Protein AF-A0A2D4KP68-F1 (afdb_monomer_lite)

Radius of gyration: 21.06 Å; chains: 1; bounding box: 59×60×48 Å

Structure (mmCIF, N/CA/C/O backbone):
data_AF-A0A2D4KP68-F1
#
_entry.id   AF-A0A2D4KP68-F1
#
loop_
_atom_site.group_PDB
_atom_site.id
_atom_site.type_symbol
_atom_site.label_atom_id
_atom_site.label_alt_id
_atom_site.label_comp_id
_atom_site.label_asym_id
_atom_site.label_entity_id
_atom_site.label_seq_id
_atom_site.pdbx_PDB_ins_code
_atom_site.Cartn_x
_atom_site.Cartn_y
_atom_site.Cartn_z
_atom_site.occupancy
_atom_site.B_iso_or_equiv
_atom_site.auth_seq_id
_atom_site.auth_comp_id
_atom_site.auth_asym_id
_atom_site.auth_atom_id
_atom_site.pdbx_PDB_model_num
ATOM 1 N N . PHE A 1 1 ? 5.683 14.330 6.562 1.00 59.28 1 PHE A N 1
ATOM 2 C CA . PHE A 1 1 ? 6.394 13.990 7.801 1.00 59.28 1 PHE A CA 1
ATOM 3 C C . PHE A 1 1 ? 5.606 14.414 9.047 1.00 59.28 1 PHE A C 1
ATOM 5 O O . PHE A 1 1 ? 5.386 13.609 9.943 1.00 59.28 1 PHE A O 1
ATOM 12 N N . ILE A 1 2 ? 5.145 15.672 9.115 1.00 63.00 2 ILE A N 1
ATOM 13 C CA . ILE A 1 2 ? 4.406 16.210 10.276 1.00 63.00 2 ILE A CA 1
ATOM 14 C C . ILE A 1 2 ? 3.075 15.472 10.517 1.00 63.00 2 ILE A C 1
ATOM 16 O O . ILE A 1 2 ? 2.755 15.163 11.661 1.00 63.00 2 ILE A O 1
ATOM 20 N N . ILE A 1 3 ? 2.341 15.137 9.449 1.00 69.06 3 ILE A N 1
ATOM 21 C CA . ILE A 1 3 ? 1.043 14.447 9.534 1.00 69.06 3 ILE A CA 1
ATOM 22 C C . ILE A 1 3 ? 1.214 13.044 10.137 1.00 69.06 3 ILE A C 1
ATOM 24 O O . ILE A 1 3 ? 0.546 12.733 11.121 1.00 69.06 3 ILE A O 1
ATOM 28 N N . CYS A 1 4 ? 2.170 12.240 9.648 1.00 70.88 4 CYS A N 1
ATOM 29 C CA . CYS A 1 4 ? 2.515 10.946 10.251 1.00 70.88 4 CYS A CA 1
AT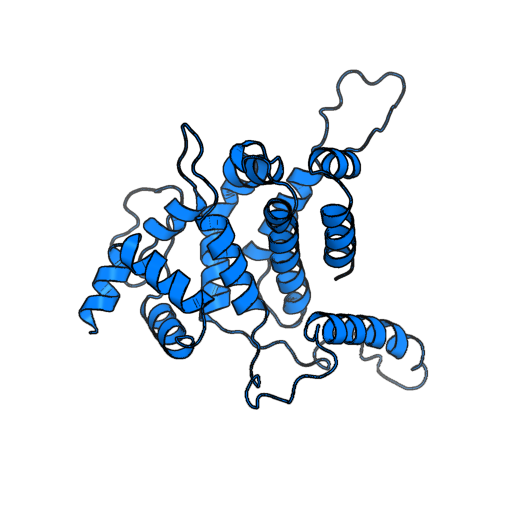OM 30 C C . CYS A 1 4 ? 2.848 11.052 11.743 1.00 70.88 4 CYS A C 1
ATOM 32 O O . CYS A 1 4 ? 2.404 10.227 12.539 1.00 70.88 4 CYS A O 1
ATOM 34 N N . CYS A 1 5 ? 3.676 12.027 12.128 1.00 65.69 5 CYS A N 1
ATOM 35 C CA . CYS A 1 5 ? 4.116 12.186 13.513 1.00 65.69 5 CYS A CA 1
ATOM 36 C C . CYS A 1 5 ? 2.958 12.530 14.450 1.00 65.69 5 CYS A C 1
ATOM 38 O O . CYS A 1 5 ? 2.858 11.938 15.522 1.00 65.69 5 CYS A O 1
ATOM 40 N N . LEU A 1 6 ? 2.078 13.442 14.034 1.00 71.94 6 LEU A N 1
ATOM 41 C CA . LEU A 1 6 ? 0.882 13.786 14.797 1.00 71.94 6 LEU A CA 1
ATOM 42 C C . LEU A 1 6 ? -0.040 12.572 14.921 1.00 71.94 6 LEU A C 1
ATOM 44 O O . LEU A 1 6 ? -0.402 12.201 16.033 1.00 71.94 6 LEU A O 1
ATOM 48 N N . LEU A 1 7 ? -0.327 11.884 13.814 1.00 75.31 7 LEU A N 1
ATOM 49 C CA . LEU A 1 7 ? -1.188 10.699 13.822 1.00 75.31 7 LEU A CA 1
ATOM 50 C C . LEU A 1 7 ? -0.653 9.576 14.713 1.00 75.31 7 LEU A C 1
ATOM 52 O O . LEU A 1 7 ? -1.432 8.976 15.442 1.00 75.31 7 LEU A O 1
ATOM 56 N N . LYS A 1 8 ? 0.662 9.321 14.728 1.00 75.75 8 LYS A N 1
ATOM 57 C CA . LYS A 1 8 ? 1.264 8.333 15.643 1.00 75.75 8 LYS A CA 1
ATOM 58 C C . LYS A 1 8 ? 0.980 8.649 17.111 1.00 75.75 8 LYS A C 1
ATOM 60 O O . LYS A 1 8 ? 0.714 7.736 17.883 1.00 75.75 8 LYS A O 1
ATOM 65 N N . VAL A 1 9 ? 1.067 9.922 17.500 1.00 75.25 9 VAL A N 1
ATOM 66 C CA . VAL A 1 9 ? 0.777 10.344 18.878 1.00 75.25 9 VAL A CA 1
ATOM 67 C C . VAL A 1 9 ? -0.708 10.179 19.177 1.00 75.25 9 VAL A C 1
ATOM 69 O O . VAL A 1 9 ? -1.043 9.605 20.208 1.00 75.25 9 VAL A O 1
ATOM 72 N N . LEU A 1 10 ? -1.572 10.620 18.259 1.00 77.62 10 LEU A N 1
ATOM 73 C CA . LEU A 1 10 ? -3.022 10.526 18.412 1.00 77.62 10 LEU A CA 1
ATOM 74 C C . LEU A 1 10 ? -3.454 9.060 18.567 1.00 77.62 10 LEU A C 1
ATOM 76 O O . LEU A 1 10 ? -4.032 8.711 19.585 1.00 77.62 10 LEU A O 1
ATOM 80 N N . ILE A 1 11 ? -3.060 8.173 17.650 1.00 77.56 11 ILE A N 1
ATOM 81 C CA . ILE A 1 11 ? -3.429 6.743 17.659 1.00 77.56 11 ILE A CA 1
ATOM 82 C C . ILE A 1 11 ? -2.989 6.012 18.937 1.00 77.56 11 ILE A C 1
ATOM 84 O O . ILE A 1 11 ? -3.651 5.074 19.375 1.00 77.56 11 ILE A O 1
ATOM 88 N N . CYS A 1 12 ? -1.877 6.426 19.549 1.00 74.56 12 CYS A N 1
ATOM 89 C CA . CYS A 1 12 ? -1.424 5.859 20.821 1.00 74.56 12 CYS A CA 1
ATOM 90 C C . CYS A 1 12 ? -2.224 6.358 22.035 1.00 74.56 12 CYS A C 1
ATOM 92 O O . CYS A 1 12 ? -2.149 5.737 23.094 1.00 74.56 12 CYS A O 1
ATOM 94 N N . GLN A 1 13 ? -2.901 7.502 21.925 1.00 77.75 13 GLN A N 1
ATOM 95 C CA . GLN A 1 13 ? -3.519 8.204 23.053 1.00 77.75 13 GLN A CA 1
ATOM 96 C C . GLN A 1 13 ? -5.048 8.207 23.024 1.00 77.75 13 GLN A C 1
ATOM 98 O O . GLN A 1 13 ? -5.641 8.428 24.077 1.00 77.75 13 GLN A O 1
ATOM 103 N N . MET A 1 14 ? -5.672 7.979 21.866 1.00 77.62 14 MET A N 1
ATOM 104 C CA . MET A 1 14 ? -7.122 8.086 21.682 1.00 77.62 14 MET A CA 1
ATOM 105 C C . MET A 1 14 ? -7.696 6.915 20.884 1.00 77.62 14 MET A C 1
ATOM 107 O O . MET A 1 14 ? -6.978 6.273 20.110 1.00 77.62 14 MET A O 1
ATOM 111 N N . SER A 1 15 ? -8.993 6.660 21.067 1.00 78.38 15 SER A N 1
ATOM 112 C CA . SER A 1 15 ? -9.721 5.634 20.314 1.00 78.38 15 SER A CA 1
ATOM 113 C C . SER A 1 15 ? -9.975 6.055 18.859 1.00 78.38 15 SER A C 1
ATOM 115 O O . SER A 1 15 ? -9.786 7.214 18.483 1.00 78.38 15 SER A O 1
ATOM 117 N N . GLU A 1 16 ? -10.415 5.124 18.006 1.00 78.25 16 GLU A N 1
ATOM 118 C CA . GLU A 1 16 ? -10.746 5.453 16.610 1.00 78.25 16 GLU A CA 1
ATOM 119 C C . GLU A 1 16 ? -11.915 6.441 16.508 1.00 78.25 16 GLU A C 1
ATOM 121 O O . GLU A 1 16 ? -11.908 7.305 15.633 1.00 78.25 16 GLU A O 1
ATOM 126 N N . GLU A 1 17 ? -12.893 6.348 17.410 1.00 78.81 17 GLU A N 1
ATOM 127 C CA . GLU A 1 17 ? -14.042 7.254 17.459 1.00 78.81 17 GLU A CA 1
ATOM 128 C C . GLU A 1 17 ? -13.614 8.668 17.865 1.00 78.81 17 GLU A C 1
ATOM 130 O O . GLU A 1 17 ? -14.035 9.648 17.252 1.00 78.81 17 GLU A O 1
ATOM 135 N N . GLU A 1 18 ? -12.735 8.785 18.864 1.00 79.94 18 GLU A N 1
ATOM 136 C CA . GLU A 1 18 ? -12.158 10.066 19.283 1.00 79.94 18 GLU A CA 1
ATOM 137 C C . GLU A 1 18 ? -11.301 10.676 18.170 1.00 79.94 18 GLU A C 1
ATOM 139 O O . GLU A 1 18 ? -11.398 11.873 17.892 1.00 79.94 18 GLU A O 1
ATOM 144 N N . LEU A 1 19 ? -10.518 9.846 17.473 1.00 81.44 19 LEU A N 1
ATOM 145 C CA . LEU A 1 19 ? -9.761 10.272 16.303 1.00 81.44 19 LEU A CA 1
ATOM 146 C C . LEU A 1 19 ? -10.697 10.781 15.205 1.00 81.44 19 LEU A C 1
ATOM 148 O O . LEU A 1 19 ? -10.422 11.830 14.632 1.00 81.44 19 LEU A O 1
ATOM 152 N N . GLN A 1 20 ? -11.808 10.092 14.931 1.00 81.44 20 GLN A N 1
ATOM 153 C CA . GLN A 1 20 ? -12.792 10.519 13.934 1.00 81.44 20 GLN A CA 1
ATOM 154 C C . GLN A 1 20 ? -13.364 11.903 14.250 1.00 81.44 20 GLN A C 1
ATOM 156 O O . GLN A 1 20 ? -13.489 12.721 13.339 1.00 81.44 20 GLN A O 1
ATOM 161 N N . LEU A 1 21 ? -13.626 12.206 15.525 1.00 79.62 21 LEU A N 1
ATOM 162 C CA . LEU A 1 21 ? -14.141 13.515 15.939 1.00 79.62 21 LEU A CA 1
ATOM 163 C C . LEU A 1 21 ? -13.192 14.671 15.589 1.00 79.62 21 LEU A C 1
ATOM 165 O O . LEU A 1 21 ? -13.650 15.764 15.254 1.00 79.62 21 LEU A O 1
ATOM 169 N N . HIS A 1 22 ? -11.876 14.440 15.589 1.00 78.31 22 HIS A N 1
ATOM 170 C CA . HIS A 1 22 ? -10.899 15.441 15.141 1.00 78.31 22 HIS A CA 1
ATOM 171 C C . HIS A 1 22 ? -10.964 15.735 13.633 1.00 78.31 22 HIS A C 1
ATOM 173 O O . HIS A 1 22 ? -10.460 16.769 13.194 1.00 78.31 22 HIS A O 1
ATOM 179 N N . PHE A 1 23 ? -11.587 14.850 12.854 1.00 76.94 23 PHE A N 1
ATOM 180 C CA . PHE A 1 23 ? -11.809 14.985 11.414 1.00 76.94 23 PHE A CA 1
ATOM 181 C C . PHE A 1 23 ? -13.276 15.281 11.066 1.00 76.94 23 PHE A C 1
ATOM 183 O O . PHE A 1 23 ? -13.645 15.264 9.896 1.00 76.94 23 PHE A O 1
ATOM 190 N N . THR A 1 24 ? -14.125 15.590 12.045 1.00 70.50 24 THR A N 1
ATOM 191 C CA . THR A 1 24 ? -15.478 16.098 11.789 1.00 70.50 24 THR A CA 1
ATOM 192 C C . THR A 1 24 ? -15.521 17.595 12.056 1.00 70.50 24 THR A C 1
ATOM 194 O O . THR A 1 24 ? -15.258 18.044 13.170 1.00 70.50 24 THR A O 1
ATOM 197 N N . TYR A 1 25 ? -15.841 18.383 11.031 1.00 62.03 25 TYR A N 1
ATOM 198 C CA . TYR A 1 25 ? -16.007 19.827 11.161 1.00 62.03 25 TYR A CA 1
ATOM 199 C C . TYR A 1 25 ? -17.433 20.169 11.626 1.00 62.03 25 TYR A C 1
ATOM 201 O O . TYR A 1 25 ? -18.405 19.752 11.000 1.00 62.03 25 TYR A O 1
ATOM 209 N N . GLU A 1 26 ? -17.577 20.946 12.708 1.00 55.94 26 GLU A N 1
ATOM 210 C CA . GLU A 1 26 ? -18.853 21.573 13.092 1.00 55.94 26 GLU A CA 1
ATOM 211 C C . GLU A 1 26 ? -18.842 23.069 12.723 1.00 55.94 26 GLU A C 1
ATOM 213 O O . GLU A 1 26 ? -18.424 23.904 13.527 1.00 55.94 26 GLU A O 1
ATOM 218 N N . GLU A 1 27 ? -19.377 23.450 11.557 1.00 49.09 27 GLU A N 1
ATOM 219 C CA . GLU A 1 27 ? -19.855 24.829 11.365 1.00 49.09 27 GLU A CA 1
ATOM 220 C C . GLU A 1 27 ? -21.330 24.908 11.740 1.00 49.09 27 GLU A C 1
ATOM 222 O O . GLU A 1 27 ? -22.227 24.606 10.952 1.00 49.09 27 GLU A O 1
ATOM 227 N N . LYS A 1 28 ? -21.616 25.330 12.972 1.00 48.72 28 LYS A N 1
ATOM 228 C CA . LYS A 1 28 ? -22.979 25.721 13.342 1.00 48.72 28 LYS A CA 1
ATOM 229 C C . LYS A 1 28 ? -23.253 27.128 12.817 1.00 48.72 28 LYS A C 1
ATOM 231 O O . LYS A 1 28 ? -23.118 28.104 13.550 1.00 48.72 28 LYS A O 1
ATOM 236 N N . THR A 1 29 ? -23.684 27.237 11.562 1.00 52.28 29 THR A N 1
ATOM 237 C CA . THR A 1 29 ? -24.404 28.434 11.107 1.00 52.28 29 THR A CA 1
ATOM 238 C C . THR A 1 29 ? -25.860 28.346 11.588 1.00 52.28 29 THR A C 1
ATOM 240 O O . THR A 1 29 ? -26.566 27.386 11.262 1.00 52.28 29 THR A O 1
ATOM 243 N N . PRO A 1 30 ? -26.351 29.300 12.404 1.00 48.34 30 PRO A N 1
ATOM 244 C CA . PRO A 1 30 ? -27.735 29.275 12.861 1.00 48.34 30 PRO A CA 1
ATOM 245 C C . PRO A 1 30 ? -28.676 29.497 11.667 1.00 48.34 30 PRO A C 1
ATOM 247 O O . PRO A 1 30 ? -28.756 30.600 11.133 1.00 48.34 30 PRO A O 1
ATOM 250 N N . GLY A 1 31 ? -29.381 28.441 11.249 1.00 58.47 31 GLY A N 1
ATOM 251 C CA . GLY A 1 31 ? -30.419 28.496 10.210 1.00 58.47 31 GLY A CA 1
ATOM 252 C C . GLY A 1 31 ? -30.240 27.551 9.017 1.00 58.47 31 GLY A C 1
ATOM 253 O O . GLY A 1 31 ? -31.148 27.480 8.191 1.00 58.47 31 GLY A O 1
ATOM 254 N N . SER A 1 32 ? -29.134 26.806 8.917 1.00 51.84 32 SER A N 1
ATOM 255 C CA . SER A 1 32 ? -28.936 25.848 7.821 1.00 51.84 32 SER A CA 1
ATOM 256 C C . SER A 1 32 ? -29.563 24.487 8.150 1.00 51.84 32 SER A C 1
ATOM 258 O O . SER A 1 32 ? -29.056 23.734 8.981 1.00 51.84 32 SER A O 1
ATOM 260 N N . TYR A 1 33 ? -30.694 24.170 7.516 1.00 52.75 33 TYR A N 1
ATOM 261 C CA . TYR A 1 33 ? -31.234 22.811 7.488 1.00 52.75 33 TYR A CA 1
ATOM 262 C C . TYR A 1 33 ? -30.526 22.031 6.372 1.00 52.75 33 TYR A C 1
ATOM 264 O O . TYR A 1 33 ? -30.807 22.256 5.199 1.00 52.75 33 TYR A O 1
ATOM 272 N N . GLY A 1 34 ? -29.645 21.099 6.747 1.00 52.22 34 GLY A N 1
ATOM 273 C CA . GLY A 1 34 ? -29.166 20.038 5.851 1.00 52.22 34 GLY A CA 1
ATOM 274 C C . GLY A 1 34 ? -27.843 20.296 5.127 1.00 52.22 34 GLY A C 1
ATOM 275 O O . GLY A 1 34 ? -27.787 20.159 3.911 1.00 52.22 34 GLY A O 1
ATOM 276 N N . SER A 1 35 ? -26.770 20.607 5.858 1.00 49.06 35 SER A N 1
ATOM 277 C CA . SER A 1 35 ? -25.421 20.306 5.360 1.00 49.06 35 SER A CA 1
ATOM 278 C C . SER A 1 35 ? -25.154 18.821 5.618 1.00 49.06 35 SER A C 1
ATOM 280 O O . SER A 1 35 ? -25.166 18.397 6.776 1.00 49.06 35 SER A O 1
ATOM 282 N N . GLU A 1 36 ? -25.007 18.012 4.567 1.00 54.91 36 GLU A N 1
ATOM 283 C CA . GLU A 1 36 ? -24.522 16.636 4.703 1.00 54.91 36 GLU A CA 1
ATOM 284 C C . GLU A 1 36 ? -23.148 16.683 5.384 1.00 54.91 36 GLU A C 1
ATOM 286 O O . GLU A 1 36 ? -22.267 17.429 4.967 1.00 54.91 36 GLU A O 1
ATOM 291 N N . TYR A 1 37 ? -22.983 15.945 6.482 1.00 59.12 37 TYR A N 1
ATOM 292 C CA . TYR A 1 37 ? -21.720 15.884 7.214 1.00 59.12 37 TYR A CA 1
ATOM 293 C C . TYR A 1 37 ? -20.599 15.417 6.270 1.00 59.12 37 TYR A C 1
ATOM 295 O O . TYR A 1 37 ? -20.623 14.272 5.818 1.00 59.12 37 TYR A O 1
ATOM 303 N N . GLU A 1 38 ? -19.619 16.275 5.972 1.00 68.81 38 GLU A N 1
ATOM 304 C CA . GLU A 1 38 ? -18.440 15.858 5.209 1.00 68.81 38 GLU A CA 1
ATOM 305 C C . GLU A 1 38 ? -17.524 15.009 6.097 1.00 68.81 38 GLU A C 1
ATOM 307 O O . GLU A 1 38 ? -16.993 15.464 7.112 1.00 68.81 38 GLU A O 1
ATOM 312 N N . ASP A 1 39 ? -17.341 13.749 5.708 1.00 83.69 39 ASP A N 1
ATOM 313 C CA . ASP A 1 39 ? -16.426 12.826 6.369 1.00 83.69 39 ASP A CA 1
ATOM 314 C C . ASP A 1 39 ? -14.982 13.101 5.914 1.00 83.69 39 ASP A C 1
ATOM 316 O O . ASP A 1 39 ? -14.476 12.499 4.959 1.00 83.69 39 ASP A O 1
ATOM 320 N N . LEU A 1 40 ? -14.311 14.052 6.580 1.00 86.88 40 LEU A N 1
ATOM 321 C CA . LEU A 1 40 ? -12.948 14.462 6.215 1.00 86.88 40 LEU A CA 1
ATOM 322 C C . LEU A 1 40 ? -11.921 13.354 6.463 1.00 86.88 40 LEU A C 1
ATOM 324 O O . LEU A 1 40 ? -10.841 13.381 5.871 1.00 86.88 40 LEU A O 1
ATOM 328 N N . MET A 1 41 ? -12.229 12.381 7.327 1.00 87.00 41 MET A N 1
ATOM 329 C CA . MET A 1 41 ? -11.357 11.228 7.527 1.00 87.00 41 MET A CA 1
ATOM 330 C C . MET A 1 41 ? -11.382 10.340 6.285 1.00 87.00 41 MET A C 1
ATOM 332 O O . MET A 1 41 ? -10.319 9.993 5.766 1.00 87.00 41 MET A O 1
ATOM 336 N N . GLU A 1 42 ? -12.570 10.020 5.765 1.00 89.31 42 GLU A N 1
ATOM 337 C CA . GLU A 1 42 ? -12.685 9.295 4.499 1.00 89.31 42 GLU A CA 1
ATOM 338 C C . GLU A 1 42 ? -12.042 10.074 3.342 1.00 89.31 42 GLU A C 1
ATOM 340 O O . GLU A 1 42 ? -11.348 9.480 2.511 1.00 89.31 42 GLU A O 1
ATOM 345 N N . GLU A 1 43 ? -12.224 11.398 3.301 1.00 89.44 43 GLU A N 1
ATOM 346 C CA . GLU A 1 43 ? -11.594 12.264 2.296 1.00 89.44 43 GLU A CA 1
ATOM 347 C C . GLU A 1 43 ? -10.064 12.214 2.380 1.00 89.44 43 GLU A C 1
ATOM 349 O O . GLU A 1 43 ? -9.393 12.072 1.358 1.00 89.44 43 GLU A O 1
ATOM 354 N N . LEU A 1 44 ? -9.498 12.243 3.591 1.00 90.31 44 LEU A N 1
ATOM 355 C CA . LEU A 1 44 ? -8.061 12.090 3.805 1.00 90.31 44 LEU A CA 1
ATOM 356 C C . LEU A 1 44 ? -7.561 10.734 3.292 1.00 90.31 44 LEU A C 1
ATOM 358 O O . LEU A 1 44 ? -6.552 10.693 2.587 1.00 90.31 44 LEU A O 1
ATOM 362 N N . PHE A 1 45 ? -8.253 9.631 3.599 1.00 92.19 45 PHE A N 1
ATOM 363 C CA . PHE A 1 45 ? -7.899 8.313 3.060 1.00 92.19 45 PHE A CA 1
ATOM 364 C C . PHE A 1 45 ? -7.940 8.302 1.529 1.00 92.19 45 PHE A C 1
ATOM 366 O O . PHE A 1 45 ? -6.998 7.810 0.899 1.00 92.19 45 PHE A O 1
ATOM 373 N N . CYS A 1 46 ? -8.975 8.894 0.926 1.00 92.25 46 CYS A N 1
ATOM 374 C CA . CYS A 1 46 ? -9.086 9.019 -0.526 1.00 92.25 46 CYS A CA 1
ATOM 375 C C . CYS A 1 46 ? -7.917 9.820 -1.106 1.00 92.25 46 CYS A C 1
ATOM 377 O O . CYS A 1 46 ? -7.265 9.344 -2.034 1.00 92.25 46 CYS A O 1
ATOM 379 N N . CYS A 1 47 ? -7.593 10.974 -0.522 1.00 92.38 47 CYS A N 1
ATOM 380 C CA . CYS A 1 47 ? -6.487 11.828 -0.947 1.00 92.38 47 CYS A CA 1
ATOM 381 C C . CYS A 1 47 ? -5.132 11.119 -0.835 1.00 92.38 47 CYS A C 1
ATOM 383 O O . CYS A 1 47 ? -4.322 11.194 -1.755 1.00 92.38 47 CYS A O 1
ATOM 385 N N . LEU A 1 48 ? -4.873 10.398 0.262 1.00 94.06 48 LEU A N 1
ATOM 386 C CA . LEU A 1 48 ? -3.634 9.632 0.445 1.00 94.06 48 LEU A CA 1
ATOM 387 C C . LEU A 1 48 ? -3.502 8.518 -0.598 1.00 94.06 48 LEU A C 1
ATOM 389 O O . LEU A 1 48 ? -2.426 8.324 -1.163 1.00 94.06 48 LEU A O 1
ATOM 393 N N . ILE A 1 49 ? -4.589 7.796 -0.878 1.00 95.12 49 ILE A N 1
ATOM 394 C CA . ILE A 1 49 ? -4.589 6.734 -1.888 1.00 95.12 49 ILE A CA 1
ATOM 395 C C . ILE A 1 49 ? -4.420 7.325 -3.289 1.00 95.12 49 ILE A C 1
ATOM 397 O O . ILE A 1 49 ? -3.600 6.818 -4.053 1.00 95.12 49 ILE A O 1
ATOM 401 N N . GLN A 1 50 ? -5.130 8.407 -3.616 1.00 93.88 50 GLN A N 1
ATOM 402 C CA . GLN A 1 50 ? -4.967 9.144 -4.871 1.00 93.88 50 GLN A CA 1
ATOM 403 C C . GLN A 1 50 ? -3.520 9.614 -5.047 1.00 93.88 50 GLN A C 1
ATOM 405 O O . GLN A 1 50 ? -2.923 9.383 -6.093 1.00 93.88 50 GLN A O 1
ATOM 410 N N . LEU A 1 51 ? -2.907 10.170 -4.002 1.00 93.19 51 LEU A N 1
ATOM 411 C CA . LEU A 1 51 ? -1.506 10.581 -4.024 1.00 93.19 51 LEU A CA 1
ATOM 412 C C . LEU A 1 51 ? -0.595 9.420 -4.442 1.00 93.19 51 LEU A C 1
ATOM 414 O O . LEU A 1 51 ? 0.228 9.579 -5.337 1.00 93.19 51 LEU A O 1
ATOM 418 N N . ILE A 1 52 ? -0.794 8.235 -3.861 1.00 95.62 52 ILE A N 1
ATOM 419 C CA . ILE A 1 52 ? 0.007 7.043 -4.172 1.00 95.62 52 ILE A CA 1
ATOM 420 C C . ILE A 1 52 ? -0.236 6.548 -5.606 1.00 95.62 52 ILE A C 1
ATOM 422 O O . ILE A 1 52 ? 0.702 6.090 -6.250 1.00 95.62 52 ILE A O 1
ATOM 426 N N . VAL A 1 53 ? -1.474 6.582 -6.110 1.00 95.19 53 VAL A N 1
ATOM 427 C CA . VAL A 1 53 ? -1.839 5.932 -7.388 1.00 95.19 53 VAL A CA 1
ATOM 428 C C . VAL A 1 53 ? -1.876 6.859 -8.602 1.00 95.19 53 VAL A C 1
ATOM 430 O O . VAL A 1 53 ? -1.918 6.361 -9.731 1.00 95.19 53 VAL A O 1
ATOM 433 N N . GLU A 1 54 ? -1.928 8.172 -8.398 1.00 93.62 54 GLU A N 1
ATOM 434 C CA . GLU A 1 54 ? -2.061 9.173 -9.466 1.00 93.62 54 GLU A CA 1
ATOM 435 C C . GLU A 1 54 ? -0.777 9.971 -9.674 1.00 93.62 54 GLU A C 1
ATOM 437 O O . GLU A 1 54 ? -0.466 10.326 -10.813 1.00 93.62 54 GLU A O 1
ATOM 442 N N . ILE A 1 55 ? -0.005 10.222 -8.612 1.00 91.38 55 ILE A N 1
ATOM 443 C CA . ILE A 1 55 ? 1.239 10.981 -8.727 1.00 91.38 55 ILE A CA 1
ATOM 444 C C . ILE A 1 55 ? 2.364 10.045 -9.186 1.00 91.38 55 ILE A C 1
ATOM 446 O O . ILE A 1 55 ? 2.614 9.020 -8.548 1.00 91.38 55 ILE A O 1
ATOM 450 N N . PRO A 1 56 ? 3.064 10.363 -10.291 1.00 90.94 56 PRO A N 1
ATOM 451 C CA . PRO A 1 56 ? 4.190 9.560 -10.742 1.00 90.94 56 PRO A CA 1
ATOM 452 C C . PRO A 1 56 ? 5.330 9.625 -9.728 1.00 90.94 56 PRO A C 1
ATOM 454 O O . PRO A 1 56 ? 5.646 10.690 -9.204 1.00 90.94 56 PRO A O 1
ATOM 457 N N . LEU A 1 57 ? 5.986 8.489 -9.506 1.00 88.38 57 LEU A N 1
ATOM 458 C CA . LEU A 1 57 ? 7.145 8.421 -8.628 1.00 88.38 57 LEU A CA 1
ATOM 459 C C . LEU A 1 57 ? 8.380 9.010 -9.328 1.00 88.38 57 LEU A C 1
ATOM 461 O O . LEU A 1 57 ? 8.948 8.404 -10.237 1.00 88.38 57 LEU A O 1
ATOM 465 N N . LEU A 1 58 ? 8.740 10.214 -8.896 1.00 88.50 58 LEU A N 1
ATOM 466 C CA . LEU A 1 58 ? 9.926 10.997 -9.252 1.00 88.50 58 LEU A CA 1
ATOM 467 C C . LEU A 1 58 ? 10.684 11.394 -7.976 1.00 88.50 58 LEU A C 1
ATOM 469 O O . LEU A 1 58 ? 10.075 11.462 -6.905 1.00 88.50 58 LEU A O 1
ATOM 473 N N . ASP A 1 59 ? 11.954 11.789 -8.097 1.00 85.12 59 ASP A N 1
ATOM 474 C CA . ASP A 1 59 ? 12.790 12.238 -6.968 1.00 85.12 59 ASP A CA 1
ATOM 475 C C . ASP A 1 59 ? 12.101 13.312 -6.105 1.00 85.12 59 ASP A C 1
ATOM 477 O O . ASP A 1 59 ? 12.022 13.185 -4.884 1.00 85.12 59 ASP A O 1
ATOM 481 N N . ILE A 1 60 ? 11.500 14.327 -6.739 1.00 83.25 60 ILE A N 1
ATOM 482 C CA . ILE A 1 60 ? 10.762 15.406 -6.051 1.00 83.25 60 ILE A CA 1
ATOM 483 C C . ILE A 1 60 ? 9.521 14.928 -5.290 1.00 83.25 60 ILE A C 1
ATOM 485 O O . ILE A 1 60 ? 9.109 15.542 -4.308 1.00 83.25 60 ILE A O 1
ATOM 489 N N . THR A 1 61 ? 8.909 13.841 -5.750 1.00 86.25 61 THR A N 1
ATOM 490 C CA . THR A 1 61 ? 7.668 13.281 -5.195 1.00 86.25 61 THR A CA 1
ATOM 491 C C . THR A 1 61 ? 7.919 12.073 -4.293 1.00 86.25 61 THR A C 1
ATOM 493 O O . THR A 1 61 ? 6.984 11.556 -3.678 1.00 86.25 61 THR A O 1
ATOM 496 N N . TYR A 1 62 ? 9.167 11.611 -4.189 1.00 88.25 62 TYR A N 1
ATOM 497 C CA . TYR A 1 62 ? 9.526 10.418 -3.429 1.00 88.25 62 TYR A CA 1
ATOM 498 C C . TYR A 1 62 ? 9.132 10.565 -1.961 1.00 88.25 62 TYR A C 1
ATOM 500 O O . TYR A 1 62 ? 8.434 9.720 -1.405 1.00 88.25 62 TYR A O 1
ATOM 508 N N . SER A 1 63 ? 9.514 11.689 -1.350 1.00 86.56 63 SER A N 1
ATOM 509 C CA . SER A 1 63 ? 9.259 11.965 0.065 1.00 86.56 63 SER A CA 1
ATOM 510 C C . SER A 1 63 ? 7.770 12.041 0.390 1.00 86.56 63 SER A C 1
ATOM 512 O O . SER A 1 63 ? 7.348 11.534 1.427 1.00 86.56 63 SER A O 1
ATOM 514 N N . ILE A 1 64 ? 6.960 12.643 -0.489 1.00 87.19 64 ILE A N 1
ATOM 515 C CA . ILE A 1 64 ? 5.511 12.733 -0.267 1.00 87.19 64 ILE A CA 1
ATOM 516 C C . ILE A 1 64 ? 4.817 11.384 -0.506 1.00 87.19 64 ILE A C 1
ATOM 518 O O . ILE A 1 64 ? 3.915 11.027 0.246 1.00 87.19 64 ILE A O 1
ATOM 522 N N . SER A 1 65 ? 5.291 10.586 -1.468 1.00 90.44 65 SER A N 1
ATOM 523 C CA . SER A 1 65 ? 4.793 9.222 -1.700 1.00 90.44 65 SER A CA 1
ATOM 524 C C . SER A 1 65 ? 5.107 8.308 -0.514 1.00 90.44 65 SER A C 1
ATOM 526 O O . SER A 1 65 ? 4.240 7.582 -0.030 1.00 90.44 65 SER A O 1
ATOM 528 N N . LEU A 1 66 ? 6.337 8.386 0.004 1.00 91.00 66 LEU A N 1
ATOM 529 C CA . LEU A 1 66 ? 6.766 7.655 1.194 1.00 91.00 66 LEU A CA 1
ATOM 530 C C . LEU A 1 66 ? 5.960 8.066 2.423 1.00 91.00 66 LEU A C 1
ATOM 532 O O . LEU A 1 66 ? 5.522 7.200 3.182 1.00 91.00 66 LEU A O 1
ATOM 536 N N . GLU A 1 67 ? 5.725 9.364 2.603 1.00 88.31 67 GLU A N 1
ATOM 537 C CA . GLU A 1 67 ? 4.868 9.867 3.671 1.00 88.31 67 GLU A CA 1
ATOM 538 C C . GLU A 1 67 ? 3.446 9.321 3.552 1.00 88.31 67 GLU A C 1
ATOM 540 O O . GLU A 1 67 ? 2.900 8.871 4.555 1.00 88.31 67 GLU A O 1
ATOM 545 N N . ALA A 1 68 ? 2.850 9.321 2.357 1.00 92.31 68 ALA A N 1
ATOM 546 C CA . ALA A 1 68 ? 1.481 8.855 2.162 1.00 92.31 68 ALA A CA 1
ATOM 547 C C . ALA A 1 68 ? 1.330 7.362 2.486 1.00 92.31 68 ALA A C 1
ATOM 549 O O . ALA A 1 68 ? 0.444 6.982 3.254 1.00 92.31 68 ALA A O 1
ATOM 550 N N . VAL A 1 69 ? 2.245 6.523 1.985 1.00 94.19 69 VAL A N 1
ATOM 551 C CA . VAL A 1 69 ? 2.279 5.086 2.309 1.00 94.19 69 VAL A CA 1
ATOM 552 C C . VAL A 1 69 ? 2.459 4.880 3.814 1.00 94.19 69 VAL A C 1
ATOM 554 O O . VAL A 1 69 ? 1.711 4.122 4.429 1.00 94.19 69 VAL A O 1
ATOM 557 N N . THR A 1 70 ? 3.405 5.594 4.429 1.00 91.25 70 THR A N 1
ATOM 558 C CA . THR A 1 70 ? 3.670 5.493 5.874 1.00 91.25 70 THR A CA 1
ATOM 559 C C . THR A 1 70 ? 2.463 5.943 6.699 1.00 91.25 70 THR A C 1
ATOM 561 O O . THR A 1 70 ? 2.147 5.319 7.709 1.00 91.25 70 THR A O 1
ATOM 564 N N . THR A 1 71 ? 1.752 6.982 6.259 1.00 90.50 71 THR A N 1
ATOM 565 C CA . THR A 1 71 ? 0.551 7.498 6.930 1.00 90.50 71 THR A CA 1
ATOM 566 C C . THR A 1 71 ? -0.545 6.437 6.969 1.00 90.50 71 THR A C 1
ATOM 568 O O . THR A 1 71 ? -1.126 6.192 8.023 1.00 90.50 71 THR A O 1
ATOM 571 N N . LEU A 1 72 ? -0.783 5.746 5.849 1.00 92.12 72 LEU A N 1
ATOM 572 C CA . LEU A 1 72 ? -1.756 4.652 5.790 1.00 92.12 72 LEU A CA 1
ATOM 573 C C . LEU A 1 72 ? -1.363 3.477 6.695 1.00 92.12 72 LEU A C 1
ATOM 575 O O . LEU A 1 72 ? -2.220 2.932 7.388 1.00 92.12 72 LEU A O 1
ATOM 579 N N . VAL A 1 73 ? -0.076 3.112 6.742 1.00 90.56 73 VAL A N 1
ATOM 580 C CA . VAL A 1 73 ? 0.423 2.080 7.671 1.00 90.56 73 VAL A CA 1
ATOM 581 C C . VAL A 1 73 ? 0.181 2.490 9.124 1.00 90.56 73 VAL A C 1
ATOM 583 O O . VAL A 1 73 ? -0.244 1.668 9.934 1.00 90.56 73 VAL A O 1
ATOM 586 N N . VAL A 1 74 ? 0.420 3.760 9.460 1.00 88.25 74 VAL A N 1
ATOM 587 C CA . VAL A 1 74 ? 0.190 4.306 10.804 1.00 88.25 74 VAL A CA 1
ATOM 588 C C . VAL A 1 74 ? -1.289 4.230 11.180 1.00 88.25 74 VAL A C 1
ATOM 590 O O . VAL A 1 74 ? -1.590 3.688 12.238 1.00 88.25 74 VAL A O 1
ATOM 593 N N . PHE A 1 75 ? -2.204 4.663 10.308 1.00 87.38 75 PHE A N 1
ATOM 594 C CA . PHE A 1 75 ? -3.648 4.500 10.526 1.00 87.38 75 PHE A CA 1
ATOM 595 C C . PHE A 1 75 ? -4.030 3.039 10.761 1.00 87.38 75 PHE A C 1
ATOM 597 O O . PHE A 1 75 ? -4.711 2.704 11.723 1.00 87.38 75 PHE A O 1
ATOM 604 N N . LEU A 1 76 ? -3.527 2.134 9.925 1.00 86.56 76 LEU A N 1
ATOM 605 C CA . LEU A 1 76 ? -3.789 0.708 10.078 1.00 86.56 76 LEU A CA 1
ATOM 606 C C . LEU A 1 76 ? -3.135 0.109 11.328 1.00 86.56 76 LEU A C 1
ATOM 608 O O . LEU A 1 76 ? -3.518 -0.982 11.732 1.00 86.56 76 LEU A O 1
ATOM 612 N N . SER A 1 77 ? -2.181 0.788 11.965 1.00 84.06 77 SER A N 1
ATOM 613 C CA . SER A 1 77 ? -1.556 0.322 13.206 1.00 84.06 77 SER A CA 1
ATOM 614 C C . SER A 1 77 ? -2.450 0.514 14.435 1.00 84.06 77 SER A C 1
ATOM 616 O O . SER A 1 77 ? -2.146 -0.080 15.468 1.00 84.06 77 SER A O 1
ATOM 618 N N . CYS A 1 78 ? -3.573 1.247 14.336 1.00 75.75 78 CYS A N 1
ATOM 619 C CA . CYS A 1 78 ? -4.583 1.360 15.405 1.00 75.75 78 CYS A CA 1
ATOM 620 C C . CYS A 1 78 ? -4.986 -0.004 15.980 1.00 75.75 78 CYS A C 1
ATOM 622 O O . CYS A 1 78 ? -5.144 -0.147 17.194 1.00 75.75 78 CYS A O 1
ATOM 624 N N . GLN A 1 79 ? -5.059 -1.022 15.117 1.00 73.38 79 GLN A N 1
ATOM 625 C CA . GLN A 1 79 ? -5.414 -2.396 15.478 1.00 73.38 79 GLN A CA 1
ATOM 626 C C . GLN A 1 79 ? -4.454 -3.065 16.475 1.00 73.38 79 GLN A C 1
ATOM 628 O O . GLN A 1 79 ? -4.823 -4.038 17.126 1.00 73.38 79 GLN A O 1
ATOM 633 N N . LEU A 1 80 ? -3.211 -2.585 16.587 1.00 69.19 80 LEU A N 1
ATOM 634 C CA . LEU A 1 80 ? -2.234 -3.125 17.539 1.00 69.19 80 LEU A CA 1
ATOM 635 C C . LEU A 1 80 ? -2.485 -2.621 18.963 1.00 69.19 80 LEU A C 1
ATOM 637 O O . LEU A 1 80 ? -2.111 -3.286 19.928 1.00 69.19 80 LEU A O 1
ATOM 641 N N . PHE A 1 81 ? -3.111 -1.452 19.090 1.00 65.75 81 PHE A N 1
ATOM 642 C CA . PHE A 1 81 ? -3.347 -0.779 20.366 1.00 65.75 81 PHE A CA 1
ATOM 643 C C . PHE A 1 81 ? -4.767 -1.016 20.884 1.00 65.75 81 PHE A C 1
ATOM 645 O O . PHE A 1 81 ? -4.974 -1.136 22.092 1.00 65.75 81 PHE A O 1
ATOM 652 N N . HIS A 1 82 ? -5.729 -1.177 19.976 1.00 65.50 82 HIS A N 1
ATOM 653 C CA . HIS A 1 82 ? -7.133 -1.370 20.306 1.00 65.50 82 HIS A CA 1
ATOM 654 C C . HIS A 1 82 ? -7.544 -2.815 20.019 1.00 65.50 82 HIS A C 1
ATOM 656 O O . HIS A 1 82 ? -7.594 -3.253 18.875 1.00 65.50 82 HIS A O 1
ATOM 662 N N . LYS A 1 83 ? -7.848 -3.573 21.081 1.00 57.69 83 LYS A N 1
ATOM 663 C CA . LYS A 1 83 ? -8.203 -5.008 21.028 1.00 57.69 83 LYS A CA 1
ATOM 664 C C . LYS A 1 83 ? -9.589 -5.292 20.428 1.00 57.69 83 LYS A C 1
ATOM 666 O O . LYS A 1 83 ? -10.095 -6.408 20.561 1.00 57.69 83 LYS A O 1
ATOM 671 N N . GLU A 1 84 ? -10.236 -4.294 19.838 1.00 57.69 84 GLU A N 1
ATOM 672 C CA . GLU A 1 84 ? -11.550 -4.470 19.239 1.00 57.69 84 GLU A CA 1
ATOM 673 C C . GLU A 1 84 ? -11.466 -5.258 17.930 1.00 57.69 84 GLU A C 1
ATOM 675 O O . GLU A 1 84 ? -10.448 -5.296 17.241 1.00 57.69 84 GLU A O 1
ATOM 680 N N . ILE A 1 85 ? -12.557 -5.946 17.596 1.00 59.25 85 ILE A N 1
ATOM 681 C CA . ILE A 1 85 ? -12.652 -6.733 16.368 1.00 59.25 85 ILE A CA 1
ATOM 682 C C . ILE A 1 85 ? -12.506 -5.765 15.188 1.00 59.25 85 ILE A C 1
ATOM 684 O O . ILE A 1 85 ? -13.379 -4.923 14.995 1.00 59.25 85 ILE A O 1
ATOM 688 N N . LEU A 1 86 ? -11.468 -5.949 14.363 1.00 61.94 86 LEU A N 1
ATOM 689 C CA . LEU A 1 86 ? -11.170 -5.181 13.138 1.00 61.94 86 LEU A CA 1
ATOM 690 C C . LEU A 1 86 ? -12.392 -4.838 12.274 1.00 61.94 86 LEU A C 1
ATOM 692 O O . LEU A 1 86 ? -12.431 -3.799 11.630 1.00 61.94 86 LEU A O 1
ATOM 696 N N . ARG A 1 87 ? -13.417 -5.694 12.276 1.00 60.69 87 ARG A N 1
ATOM 697 C CA . ARG A 1 87 ? -14.672 -5.486 11.540 1.00 60.69 87 ARG A CA 1
ATOM 698 C C . ARG A 1 87 ? -15.484 -4.269 11.996 1.00 60.69 87 ARG A C 1
ATOM 700 O O . ARG A 1 87 ? -16.317 -3.805 11.227 1.00 60.69 87 ARG A O 1
ATOM 707 N N . LYS A 1 88 ? -15.288 -3.786 13.226 1.00 69.00 88 LYS A N 1
ATOM 708 C CA . LYS A 1 88 ? -15.932 -2.570 13.746 1.00 69.00 88 LYS A CA 1
ATOM 709 C C . LYS A 1 88 ? -15.099 -1.306 13.528 1.00 69.00 88 LYS A C 1
ATOM 711 O O . LYS A 1 88 ? -15.623 -0.223 13.745 1.00 69.00 88 LYS A O 1
ATOM 716 N N . SER A 1 89 ? -13.847 -1.445 13.086 1.00 80.38 89 SER A N 1
ATOM 717 C CA . SER A 1 89 ? -12.959 -0.308 12.856 1.00 80.38 89 SER A CA 1
ATOM 718 C C . SER A 1 89 ? -13.521 0.607 11.767 1.00 80.38 89 SER A C 1
ATOM 720 O O . SER A 1 89 ? -13.913 0.162 10.681 1.00 80.38 89 SER A O 1
ATOM 722 N N . ILE A 1 90 ? -13.527 1.906 12.052 1.00 84.62 90 ILE A N 1
ATOM 723 C CA . ILE A 1 90 ? -13.925 2.957 11.110 1.00 84.62 90 ILE A CA 1
ATOM 724 C C . ILE A 1 90 ? -12.957 2.986 9.922 1.00 84.62 90 ILE A C 1
ATOM 726 O O . ILE A 1 90 ? -13.376 3.084 8.767 1.00 84.62 90 ILE A O 1
ATOM 730 N N . ILE A 1 91 ? -11.666 2.779 10.189 1.00 85.62 91 ILE A N 1
ATOM 731 C CA . ILE A 1 91 ? -10.616 2.705 9.167 1.00 85.62 91 ILE A CA 1
ATOM 732 C C . ILE A 1 91 ? -10.873 1.519 8.228 1.00 85.62 91 ILE A C 1
ATOM 734 O O . ILE A 1 91 ? -10.803 1.654 7.003 1.00 85.62 91 ILE A O 1
ATOM 738 N N . HIS A 1 92 ? -11.239 0.361 8.789 1.00 85.69 92 HIS A N 1
ATOM 739 C CA . HIS A 1 92 ? -11.633 -0.806 8.001 1.00 85.69 92 HIS A CA 1
ATOM 740 C C . HIS A 1 92 ? -12.864 -0.515 7.131 1.00 85.69 92 HIS A C 1
ATOM 742 O O . HIS A 1 92 ? -12.884 -0.883 5.955 1.00 85.69 92 HIS A O 1
ATOM 748 N N . LYS A 1 93 ? -13.869 0.190 7.667 1.00 86.88 93 LYS A N 1
ATOM 749 C CA . LYS A 1 93 ? -15.065 0.596 6.915 1.00 86.88 93 LYS A CA 1
ATOM 750 C C . LYS A 1 93 ? -14.709 1.460 5.700 1.00 86.88 93 LYS A C 1
ATOM 752 O O . LYS A 1 93 ? -15.175 1.144 4.606 1.00 86.88 93 LYS A O 1
ATOM 757 N N . TYR A 1 94 ? -13.865 2.482 5.847 1.00 88.56 94 TYR A N 1
ATOM 758 C CA . TYR A 1 94 ? -13.484 3.347 4.720 1.00 88.56 94 TYR A CA 1
ATOM 759 C C . TYR A 1 94 ? -12.711 2.606 3.629 1.00 88.56 94 TYR A C 1
ATOM 761 O O . TYR A 1 94 ? -12.996 2.775 2.444 1.00 88.56 94 TYR A O 1
ATOM 769 N N . LEU A 1 95 ? -11.765 1.746 4.013 1.00 88.44 95 LEU A N 1
ATOM 770 C CA . LEU A 1 95 ? -10.935 1.015 3.052 1.00 88.44 95 LEU A CA 1
ATOM 771 C C . LEU A 1 95 ? -11.699 -0.109 2.334 1.00 88.44 95 LEU A C 1
ATOM 773 O O . LEU A 1 95 ? -11.411 -0.396 1.174 1.00 88.44 95 LEU A O 1
ATOM 777 N N . MET A 1 96 ? -12.666 -0.743 3.006 1.00 86.44 96 MET A N 1
ATOM 778 C CA . MET A 1 96 ? -13.348 -1.947 2.504 1.00 86.44 96 MET A CA 1
ATOM 779 C C . MET A 1 96 ? -14.753 -1.690 1.950 1.00 86.44 96 MET A C 1
ATOM 781 O O . MET A 1 96 ? -15.262 -2.523 1.207 1.00 86.44 96 MET A O 1
ATOM 785 N N . HIS A 1 97 ? -15.392 -0.576 2.313 1.00 84.19 97 HIS A N 1
ATOM 786 C CA . HIS A 1 97 ? -16.761 -0.237 1.894 1.00 84.19 97 HIS A CA 1
ATOM 787 C C . HIS A 1 97 ? -16.923 1.222 1.449 1.00 84.19 97 HIS A C 1
ATOM 789 O O . HIS A 1 97 ? -17.990 1.589 0.961 1.00 84.19 97 HIS A O 1
ATOM 795 N N . GLY A 1 98 ? -15.899 2.056 1.633 1.00 83.00 98 GLY A N 1
ATOM 796 C CA . GLY A 1 98 ? -15.959 3.481 1.341 1.00 83.00 98 GLY A CA 1
ATOM 797 C C . GLY A 1 98 ? -15.604 3.846 -0.099 1.00 83.00 98 GLY A C 1
ATOM 798 O O . GLY A 1 98 ? -15.406 3.000 -0.980 1.00 83.00 98 GLY A O 1
ATOM 799 N N . ARG A 1 99 ? -15.446 5.151 -0.323 1.00 85.88 99 ARG A N 1
ATOM 800 C CA . ARG A 1 99 ? -15.068 5.752 -1.618 1.00 85.88 99 ARG A CA 1
ATOM 801 C C . ARG A 1 99 ? -13.706 5.263 -2.139 1.00 85.88 99 ARG A C 1
ATOM 803 O O . ARG A 1 99 ? -13.464 5.240 -3.350 1.00 85.88 99 ARG A O 1
ATOM 810 N N . CYS A 1 100 ? -12.852 4.777 -1.235 1.00 86.56 100 CYS A N 1
ATOM 811 C CA . CYS A 1 100 ? -11.521 4.237 -1.520 1.00 86.56 100 CYS A CA 1
ATOM 812 C C . CYS A 1 100 ? -11.525 2.979 -2.415 1.00 86.56 100 CYS A C 1
ATOM 814 O O . CYS A 1 100 ? -10.511 2.682 -3.054 1.00 86.56 100 CYS A O 1
ATOM 816 N N . LEU A 1 101 ? -12.648 2.254 -2.506 1.00 87.44 101 LEU A N 1
ATOM 817 C CA . LEU A 1 101 ? -12.763 1.005 -3.276 1.00 87.44 101 LEU A CA 1
ATOM 818 C C . LEU A 1 101 ? -12.466 1.158 -4.772 1.00 87.44 101 LEU A C 1
ATOM 820 O O . LEU A 1 101 ? -11.946 0.244 -5.416 1.00 87.44 101 LEU A O 1
ATOM 824 N N . SER A 1 102 ? -12.765 2.329 -5.331 1.00 88.62 102 SER A N 1
ATOM 825 C CA . SER A 1 102 ? -12.497 2.637 -6.740 1.00 88.62 102 SER A CA 1
ATOM 826 C C . SER A 1 102 ? -11.000 2.585 -7.090 1.00 88.62 102 SER A C 1
ATOM 828 O O . SER A 1 102 ? -10.634 2.337 -8.242 1.00 88.62 102 SER A O 1
ATOM 830 N N . TYR A 1 103 ? -10.123 2.745 -6.095 1.00 90.81 103 TYR A N 1
ATOM 831 C CA . TYR A 1 103 ? -8.673 2.771 -6.267 1.00 90.81 103 TYR A CA 1
ATOM 832 C C . TYR A 1 103 ? -7.984 1.446 -5.930 1.00 90.81 103 TYR A C 1
ATOM 834 O O . TYR A 1 103 ? -6.782 1.334 -6.158 1.00 90.81 103 TYR A O 1
ATOM 842 N N . THR A 1 104 ? -8.691 0.427 -5.426 1.00 91.75 104 THR A N 1
ATOM 843 C CA . THR A 1 104 ? -8.084 -0.802 -4.878 1.00 91.75 104 THR A CA 1
ATOM 844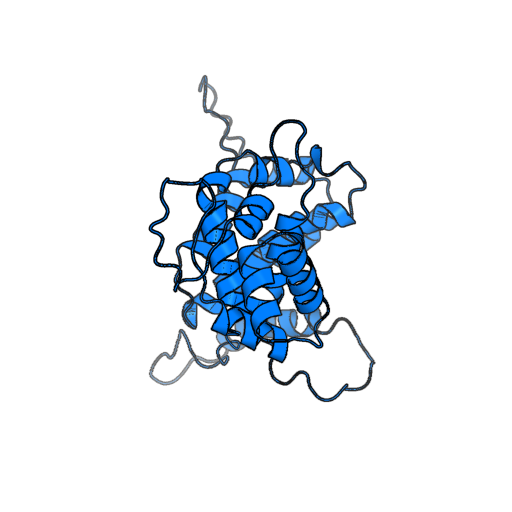 C C . THR A 1 104 ? -7.092 -1.475 -5.833 1.00 91.75 104 THR A C 1
ATOM 846 O O . THR A 1 104 ? -5.949 -1.718 -5.448 1.00 91.75 104 THR A O 1
ATOM 849 N N . SER A 1 105 ? -7.478 -1.758 -7.084 1.00 91.88 105 SER A N 1
ATOM 850 C CA . SER A 1 105 ? -6.579 -2.426 -8.045 1.00 91.88 105 SER A CA 1
ATOM 851 C C . SER A 1 105 ? -5.370 -1.576 -8.396 1.00 91.88 105 SER A C 1
ATOM 853 O O . SER A 1 105 ? -4.259 -2.093 -8.496 1.00 91.88 105 SER A O 1
ATOM 855 N N . ARG A 1 106 ? -5.582 -0.266 -8.569 1.00 93.44 106 ARG A N 1
ATOM 856 C CA . ARG A 1 106 ? -4.520 0.702 -8.846 1.00 93.44 106 ARG A CA 1
ATOM 857 C C . ARG A 1 106 ? -3.554 0.776 -7.670 1.00 93.44 106 ARG A C 1
ATOM 859 O O . ARG A 1 106 ? -2.353 0.745 -7.898 1.00 93.44 106 ARG A O 1
ATOM 866 N N . LEU A 1 107 ? -4.062 0.778 -6.439 1.00 95.62 107 LEU A N 1
ATOM 867 C CA . LEU A 1 107 ? -3.248 0.798 -5.230 1.00 95.62 107 LEU A CA 1
ATOM 868 C C . LEU A 1 107 ? -2.404 -0.468 -5.114 1.00 95.62 107 LEU A C 1
ATOM 870 O O . LEU A 1 107 ? -1.186 -0.367 -5.026 1.00 95.62 107 LEU A O 1
ATOM 874 N N . VAL A 1 108 ? -3.013 -1.654 -5.202 1.00 95.81 108 VAL A N 1
ATOM 875 C CA . VAL A 1 108 ? -2.275 -2.931 -5.143 1.00 95.81 108 VAL A CA 1
ATOM 876 C C . VAL A 1 108 ? -1.215 -3.000 -6.241 1.00 95.81 108 VAL A C 1
ATOM 878 O O . VAL A 1 108 ? -0.068 -3.358 -5.967 1.00 95.81 108 VAL A O 1
ATOM 881 N N . LYS A 1 109 ? -1.571 -2.601 -7.468 1.00 95.25 109 LYS A N 1
ATOM 882 C CA . LYS A 1 109 ? -0.635 -2.508 -8.588 1.00 95.25 109 LYS A CA 1
ATOM 883 C C . LYS A 1 109 ? 0.534 -1.585 -8.239 1.00 95.25 109 LYS A C 1
ATOM 885 O O . LYS A 1 109 ? 1.676 -2.022 -8.328 1.00 95.25 109 LYS A O 1
ATOM 890 N N . THR A 1 110 ? 0.276 -0.346 -7.824 1.00 95.88 110 THR A N 1
ATOM 891 C CA . THR A 1 110 ? 1.332 0.632 -7.526 1.00 95.88 110 THR A CA 1
ATOM 892 C C . THR A 1 110 ? 2.230 0.190 -6.372 1.00 95.88 110 THR A C 1
ATOM 894 O O . THR A 1 110 ? 3.447 0.294 -6.491 1.00 95.88 110 THR A O 1
ATOM 897 N N . LEU A 1 111 ? 1.676 -0.383 -5.299 1.00 96.69 111 LEU A N 1
ATOM 898 C CA . LEU A 1 111 ? 2.473 -0.900 -4.180 1.00 96.69 111 LEU A CA 1
ATOM 899 C C . LEU A 1 111 ? 3.399 -2.045 -4.619 1.00 96.69 111 LEU A C 1
ATOM 901 O O . LEU A 1 111 ? 4.572 -2.064 -4.243 1.00 96.69 111 LEU A O 1
ATOM 905 N N . LEU A 1 112 ? 2.909 -2.959 -5.466 1.00 95.38 112 LEU A N 1
ATOM 906 C CA . LEU A 1 112 ? 3.740 -4.004 -6.071 1.00 95.38 112 LEU A CA 1
ATOM 907 C C . LEU A 1 112 ? 4.802 -3.419 -7.008 1.00 95.38 112 LEU A C 1
ATOM 909 O O . LEU A 1 112 ? 5.937 -3.882 -6.986 1.00 95.38 112 LEU A O 1
ATOM 913 N N . TYR A 1 113 ? 4.483 -2.390 -7.797 1.00 94.69 113 TYR A N 1
ATOM 914 C CA . TYR A 1 113 ? 5.482 -1.710 -8.629 1.00 94.69 113 TYR A CA 1
ATOM 915 C C . TYR A 1 113 ? 6.565 -1.029 -7.793 1.00 94.69 113 TYR A C 1
ATOM 917 O O . TYR A 1 113 ? 7.736 -1.152 -8.137 1.00 94.69 113 TYR A O 1
ATOM 925 N N . ASN A 1 114 ? 6.209 -0.365 -6.693 1.00 94.31 114 ASN A N 1
ATOM 926 C CA . ASN A 1 114 ? 7.184 0.232 -5.779 1.00 94.31 114 ASN A CA 1
ATOM 927 C C . ASN A 1 114 ? 8.118 -0.837 -5.201 1.00 94.31 114 ASN A C 1
ATOM 929 O O . ASN A 1 114 ? 9.329 -0.627 -5.151 1.00 94.31 114 ASN A O 1
ATOM 933 N N . PHE A 1 115 ? 7.568 -1.998 -4.827 1.00 94.31 115 PHE A N 1
ATOM 934 C CA . PHE A 1 115 ? 8.362 -3.145 -4.393 1.00 94.31 115 PHE A CA 1
ATOM 935 C C . PHE A 1 115 ? 9.283 -3.666 -5.503 1.00 94.31 115 PHE A C 1
ATOM 937 O O . PHE A 1 115 ? 10.464 -3.857 -5.256 1.00 94.31 115 PHE A O 1
ATOM 944 N N . ILE A 1 116 ? 8.781 -3.857 -6.725 1.00 93.94 116 ILE A N 1
ATOM 945 C CA . ILE A 1 116 ? 9.569 -4.378 -7.856 1.00 93.94 116 ILE A CA 1
ATOM 946 C C . ILE A 1 116 ? 10.696 -3.417 -8.251 1.00 93.94 116 ILE A C 1
ATOM 948 O O . ILE A 1 116 ? 11.807 -3.850 -8.542 1.00 93.94 116 ILE A O 1
ATOM 952 N N . ARG A 1 117 ? 10.422 -2.107 -8.282 1.00 91.75 117 ARG A N 1
ATOM 953 C CA . ARG A 1 117 ? 11.387 -1.097 -8.745 1.00 91.75 117 ARG A CA 1
ATOM 954 C C . ARG A 1 117 ? 12.516 -0.840 -7.751 1.00 91.75 117 ARG A C 1
ATOM 956 O O . ARG A 1 117 ? 13.555 -0.353 -8.181 1.00 91.75 117 ARG A O 1
ATOM 963 N N . GLN A 1 118 ? 12.307 -1.129 -6.461 1.00 89.31 118 GLN A N 1
ATOM 964 C CA . GLN A 1 118 ? 13.299 -0.931 -5.397 1.00 89.31 118 GLN A CA 1
ATOM 965 C C . GLN A 1 118 ? 13.976 0.451 -5.457 1.00 89.31 118 GLN A C 1
ATOM 967 O O . GLN A 1 118 ? 15.185 0.563 -5.261 1.00 89.31 118 GLN A O 1
ATOM 972 N N . GLU A 1 119 ? 13.218 1.522 -5.729 1.00 86.56 119 GLU A N 1
ATOM 973 C CA . GLU A 1 119 ? 13.810 2.857 -5.878 1.00 86.56 119 GLU A CA 1
ATOM 974 C C . GLU A 1 119 ? 14.492 3.326 -4.589 1.00 86.56 119 GLU A C 1
ATOM 976 O O . GLU A 1 119 ? 13.873 3.425 -3.517 1.00 86.56 119 GLU A O 1
ATOM 981 N N . ARG A 1 120 ? 15.785 3.639 -4.721 1.00 85.19 120 ARG A N 1
ATOM 982 C CA . ARG A 1 120 ? 16.588 4.206 -3.640 1.00 85.19 120 ARG A CA 1
ATOM 983 C C . ARG A 1 120 ? 16.090 5.609 -3.312 1.00 85.19 120 ARG A C 1
ATOM 985 O O . ARG A 1 120 ? 15.598 6.322 -4.180 1.00 85.19 120 ARG A O 1
ATOM 992 N N . SER A 1 121 ? 16.251 6.006 -2.052 1.00 78.38 121 SER A N 1
ATOM 993 C CA . SER A 1 121 ? 15.954 7.379 -1.648 1.00 78.38 121 SER A CA 1
ATOM 994 C C . SER A 1 121 ? 16.795 8.358 -2.476 1.00 78.38 121 SER A C 1
ATOM 996 O O . SER A 1 121 ? 18.013 8.157 -2.567 1.00 78.38 121 SER A O 1
ATOM 998 N N . PRO A 1 122 ? 16.195 9.423 -3.034 1.00 79.94 122 PRO A N 1
ATOM 999 C CA . PRO A 1 122 ? 16.954 10.457 -3.715 1.00 79.94 122 PRO A CA 1
ATOM 1000 C C . PRO A 1 122 ? 17.947 11.105 -2.736 1.00 79.94 122 PRO A C 1
ATOM 1002 O O . PRO A 1 122 ? 17.655 11.212 -1.534 1.00 79.94 122 PRO A O 1
ATOM 1005 N N . PRO A 1 123 ? 19.142 11.500 -3.207 1.00 73.25 123 PRO A N 1
ATOM 1006 C CA . PRO A 1 123 ? 20.134 12.141 -2.361 1.00 73.25 123 PRO A CA 1
ATOM 1007 C C . PRO A 1 123 ? 19.615 13.497 -1.851 1.00 73.25 123 PRO A C 1
ATOM 1009 O O . PRO A 1 123 ? 18.893 14.197 -2.559 1.00 73.25 123 PRO A O 1
ATOM 1012 N N . PRO A 1 124 ? 20.026 13.938 -0.649 1.00 61.66 124 PRO A N 1
ATOM 1013 C CA . PRO A 1 124 ? 19.555 15.188 -0.040 1.00 61.66 124 PRO A CA 1
ATOM 1014 C C . PRO A 1 124 ? 19.924 16.466 -0.825 1.00 61.66 124 PRO A C 1
ATOM 1016 O O . PRO A 1 124 ? 19.528 17.560 -0.434 1.00 61.66 124 PRO A O 1
ATOM 1019 N N . SER A 1 125 ? 20.687 16.350 -1.916 1.00 54.34 125 SER A N 1
ATOM 1020 C CA . SER A 1 125 ? 21.092 17.442 -2.807 1.00 54.34 125 SER A CA 1
ATOM 1021 C C . SER A 1 125 ? 20.209 17.605 -4.049 1.00 54.34 125 SER A C 1
ATOM 1023 O O . SER A 1 125 ? 20.298 18.635 -4.718 1.00 54.34 125 SER A O 1
ATOM 1025 N N . SER A 1 126 ? 19.351 16.637 -4.373 1.00 49.62 126 SER A N 1
ATOM 1026 C CA . SER A 1 126 ? 18.446 16.731 -5.518 1.00 49.62 126 SER A CA 1
ATOM 1027 C C . SER A 1 126 ? 17.082 17.238 -5.054 1.00 49.62 126 SER A C 1
ATOM 1029 O O . SER A 1 126 ? 16.225 16.431 -4.711 1.00 49.62 126 SER A O 1
ATOM 1031 N N . HIS A 1 127 ? 16.932 18.572 -5.067 1.00 48.09 127 HIS A N 1
ATOM 1032 C CA . HIS A 1 127 ? 15.700 19.378 -5.209 1.00 48.09 127 HIS A CA 1
ATOM 1033 C C . HIS A 1 127 ? 15.329 20.363 -4.074 1.00 48.09 127 HIS A C 1
ATOM 1035 O O . HIS A 1 127 ? 14.876 19.974 -3.004 1.00 48.09 127 HIS A O 1
ATOM 1041 N N . VAL A 1 128 ? 15.445 21.674 -4.374 1.00 45.69 128 VAL A N 1
ATOM 1042 C CA . VAL A 1 128 ? 14.316 22.635 -4.567 1.00 45.69 128 VAL A CA 1
ATOM 1043 C C . VAL A 1 128 ? 14.643 24.107 -4.251 1.00 45.69 128 VAL A C 1
ATOM 1045 O O . VAL A 1 128 ? 13.917 24.968 -4.725 1.00 45.69 128 VAL A O 1
ATOM 1048 N N . PHE A 1 129 ? 15.771 24.468 -3.631 1.00 40.38 129 PHE A N 1
ATOM 1049 C CA . PHE A 1 129 ? 16.201 25.881 -3.609 1.00 40.38 129 PHE A CA 1
ATOM 1050 C C . PHE A 1 129 ? 17.725 26.019 -3.686 1.00 40.38 129 PHE A C 1
ATOM 1052 O O . PHE A 1 129 ? 18.407 26.092 -2.669 1.00 40.38 129 PHE A O 1
ATOM 1059 N N . GLN A 1 130 ? 18.264 26.089 -4.904 1.00 36.34 130 GLN A N 1
ATOM 1060 C CA . GLN A 1 130 ? 19.467 26.884 -5.146 1.00 36.34 130 GLN A CA 1
ATOM 1061 C C . GLN A 1 130 ? 18.985 28.307 -5.455 1.00 36.34 130 GLN A C 1
ATOM 1063 O O . GLN A 1 130 ? 18.513 28.539 -6.566 1.00 36.34 130 GLN A O 1
ATOM 1068 N N . PRO A 1 131 ? 19.045 29.268 -4.518 1.00 36.47 131 PRO A N 1
ATOM 1069 C CA . PRO A 1 131 ? 19.208 30.641 -4.943 1.00 36.47 131 PRO A CA 1
ATOM 1070 C C . PRO A 1 131 ? 20.606 30.732 -5.552 1.00 36.47 131 PRO A C 1
ATOM 1072 O O . PRO A 1 131 ? 21.608 30.429 -4.898 1.00 36.47 131 PRO A O 1
ATOM 1075 N N . GLU A 1 132 ? 20.670 31.090 -6.829 1.00 37.56 132 GLU A N 1
ATOM 1076 C CA . GLU A 1 132 ? 21.892 31.666 -7.362 1.00 37.56 132 GLU A CA 1
ATOM 1077 C C . GLU A 1 132 ? 22.298 32.855 -6.478 1.00 37.56 132 GLU A C 1
ATOM 1079 O O . GLU A 1 132 ? 21.467 33.678 -6.104 1.00 37.56 132 GLU A O 1
ATOM 1084 N N . SER A 1 133 ? 23.595 32.930 -6.192 1.00 33.94 133 SER A N 1
ATOM 1085 C CA . SER A 1 133 ? 24.300 34.076 -5.618 1.00 33.94 133 SER A CA 1
ATOM 1086 C C . SER A 1 133 ? 24.084 34.401 -4.129 1.00 33.94 133 SER A C 1
ATOM 1088 O O . SER A 1 133 ? 23.030 34.826 -3.675 1.00 33.94 133 SER A O 1
ATOM 1090 N N . GLU A 1 134 ? 25.191 34.246 -3.396 1.00 42.28 134 GLU A N 1
ATOM 1091 C CA . GLU A 1 134 ? 25.692 35.134 -2.337 1.00 42.28 134 GLU A CA 1
ATOM 1092 C C . GLU A 1 134 ? 24.700 35.686 -1.294 1.00 42.28 134 GLU A C 1
ATOM 1094 O O . GLU A 1 134 ? 24.063 36.717 -1.472 1.00 42.28 134 GLU A O 1
ATOM 1099 N N . GLY A 1 135 ? 24.738 35.078 -0.101 1.00 40.56 135 GLY A N 1
ATOM 1100 C CA . GLY A 1 135 ? 24.407 35.760 1.155 1.00 40.56 135 GLY A CA 1
ATOM 1101 C C . GLY A 1 135 ? 23.033 35.434 1.738 1.00 40.56 135 GLY A C 1
ATOM 1102 O O . GLY A 1 135 ? 22.078 36.177 1.557 1.00 40.56 135 GLY A O 1
ATOM 1103 N N . GLY A 1 136 ? 22.936 34.361 2.533 1.00 38.06 136 GLY A N 1
ATOM 1104 C CA . GLY A 1 136 ? 21.722 34.119 3.331 1.00 38.06 136 GLY A CA 1
ATOM 1105 C C . GLY A 1 136 ? 21.541 32.719 3.924 1.00 38.06 136 GLY A C 1
ATOM 1106 O O . GLY A 1 136 ? 20.413 32.267 4.085 1.00 38.06 136 GLY A O 1
ATOM 1107 N N . GLY A 1 137 ? 22.619 31.990 4.227 1.00 43.28 137 GLY A N 1
ATOM 1108 C CA . GLY A 1 137 ? 22.548 30.624 4.757 1.00 43.28 137 GLY A CA 1
ATOM 1109 C C . GLY A 1 137 ? 22.575 30.570 6.284 1.00 43.28 137 GLY A C 1
ATOM 1110 O O . GLY A 1 137 ? 23.646 30.441 6.864 1.00 43.28 137 GLY A O 1
ATOM 1111 N N . LEU A 1 138 ? 21.414 30.634 6.944 1.00 45.88 138 LEU A N 1
ATOM 1112 C CA . LEU A 1 138 ? 21.301 30.231 8.360 1.00 45.88 138 LEU A CA 1
ATOM 1113 C C . LEU A 1 138 ? 19.937 29.618 8.712 1.00 45.88 138 LEU A C 1
ATOM 1115 O O . LEU A 1 138 ? 19.872 28.703 9.526 1.00 45.88 138 LEU A O 1
ATOM 1119 N N . LEU A 1 139 ? 18.851 30.037 8.056 1.00 42.94 139 LEU A N 1
ATOM 1120 C CA . LEU A 1 139 ? 17.503 29.542 8.378 1.00 42.94 139 LEU A CA 1
ATOM 1121 C C . LEU A 1 139 ? 17.160 28.201 7.701 1.00 42.94 139 LEU A C 1
ATOM 1123 O O . LEU A 1 139 ? 16.435 27.390 8.275 1.00 42.94 139 LEU A O 1
ATOM 1127 N N . TYR A 1 140 ? 17.746 27.905 6.535 1.00 43.56 140 TYR A N 1
ATOM 1128 C CA . TYR A 1 140 ? 17.537 26.628 5.831 1.00 43.56 140 TYR A CA 1
ATOM 1129 C C . TYR A 1 140 ? 18.237 25.435 6.518 1.00 43.56 140 TYR A C 1
ATOM 1131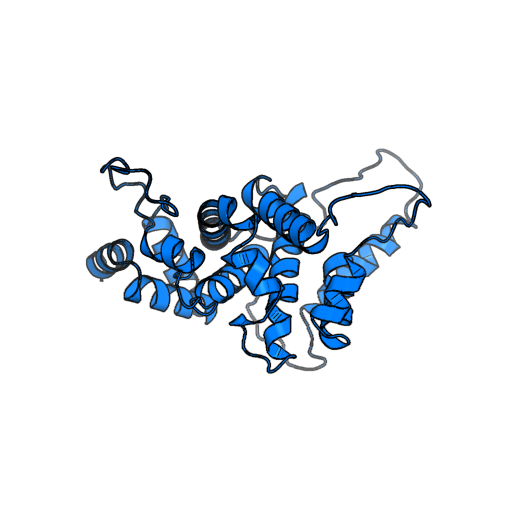 O O . TYR A 1 140 ? 17.786 24.295 6.418 1.00 43.56 140 TYR A O 1
ATOM 1139 N N . GLY A 1 141 ? 19.301 25.698 7.288 1.00 41.66 141 GLY A N 1
ATOM 1140 C CA . GLY A 1 141 ? 20.030 24.673 8.044 1.00 41.66 141 GLY A CA 1
ATOM 1141 C C . GLY A 1 141 ? 19.243 24.099 9.226 1.00 41.66 141 GLY A C 1
ATOM 1142 O O . GLY A 1 141 ? 19.470 22.955 9.611 1.00 41.66 141 GLY A O 1
ATOM 1143 N N . ILE A 1 142 ? 18.280 24.851 9.770 1.00 43.25 142 ILE A N 1
ATOM 1144 C CA . ILE A 1 142 ? 17.515 24.416 10.945 1.00 43.25 142 ILE A CA 1
ATOM 1145 C C . ILE A 1 142 ? 16.347 23.526 10.511 1.00 43.25 142 ILE A C 1
ATOM 1147 O O . ILE A 1 142 ? 16.222 22.421 11.023 1.00 43.25 142 ILE A O 1
ATOM 1151 N N . ALA A 1 143 ? 15.554 23.933 9.512 1.00 42.25 143 ALA A N 1
ATOM 1152 C CA . ALA A 1 143 ? 14.419 23.141 9.017 1.00 42.25 143 ALA A CA 1
ATOM 1153 C C . ALA A 1 143 ? 14.847 21.797 8.390 1.00 42.25 143 ALA A C 1
ATOM 1155 O O . ALA A 1 143 ? 14.201 20.773 8.620 1.00 42.25 143 ALA A O 1
ATOM 1156 N N . SER A 1 144 ? 15.972 21.781 7.664 1.00 49.50 144 SER A N 1
ATOM 1157 C CA . SER A 1 144 ? 16.562 20.550 7.121 1.00 49.50 144 SER A CA 1
ATOM 1158 C C . SER A 1 144 ? 17.092 19.632 8.231 1.00 49.50 144 SER A C 1
ATOM 1160 O O . SER A 1 144 ? 16.840 18.424 8.210 1.00 49.50 144 SER A O 1
ATOM 1162 N N . GLY A 1 145 ? 17.734 20.207 9.257 1.00 42.88 145 GLY A N 1
ATOM 1163 C CA . GLY A 1 145 ? 18.285 19.473 10.398 1.00 42.88 145 GLY A CA 1
ATOM 1164 C C . GLY A 1 145 ? 17.232 18.805 11.287 1.00 42.88 145 GLY A C 1
ATOM 1165 O O . GLY A 1 145 ? 17.472 17.702 11.775 1.00 42.88 145 GLY A O 1
ATOM 1166 N N . VAL A 1 146 ? 16.043 19.401 11.467 1.00 46.22 146 VAL A N 1
ATOM 1167 C CA . VAL A 1 146 ? 14.971 18.747 12.247 1.00 46.22 146 VAL A CA 1
ATOM 1168 C C . VAL A 1 146 ? 14.353 17.579 11.475 1.00 46.22 146 VAL A C 1
ATOM 1170 O O . VAL A 1 146 ? 14.098 16.530 12.059 1.00 46.22 146 VAL A O 1
ATOM 1173 N N . ALA A 1 147 ? 14.154 17.719 10.161 1.00 46.62 147 ALA A N 1
ATOM 1174 C CA . ALA A 1 147 ? 13.583 16.655 9.334 1.00 46.62 147 ALA A CA 1
ATOM 1175 C C . ALA A 1 147 ? 14.525 15.441 9.219 1.00 46.62 147 ALA A C 1
ATOM 1177 O O . ALA A 1 147 ? 14.084 14.303 9.378 1.00 46.62 147 ALA A O 1
ATOM 1178 N N . THR A 1 148 ? 15.832 15.666 9.026 1.00 49.31 148 THR A N 1
ATOM 1179 C CA . THR A 1 148 ? 16.835 14.580 9.024 1.00 49.31 148 THR A CA 1
ATOM 1180 C C . THR A 1 148 ? 17.107 14.024 10.422 1.00 49.31 148 THR A C 1
ATOM 1182 O O . THR A 1 148 ? 17.270 12.810 10.573 1.00 49.31 148 THR A O 1
ATOM 1185 N N . GLY A 1 149 ? 17.110 14.869 11.457 1.00 46.12 149 GLY A N 1
ATOM 1186 C CA . GLY A 1 149 ? 17.274 14.449 12.850 1.00 46.12 149 GLY A CA 1
ATOM 1187 C C . GLY A 1 149 ? 16.137 13.545 13.326 1.00 46.12 149 GLY A C 1
ATOM 1188 O O . GLY A 1 149 ? 16.390 12.492 13.910 1.00 46.12 149 GLY A O 1
ATOM 1189 N N . LEU A 1 150 ? 14.888 13.891 13.006 1.00 52.03 150 LEU A N 1
ATOM 1190 C CA . LEU A 1 150 ? 13.732 13.069 13.363 1.00 52.03 150 LEU A CA 1
ATOM 1191 C C . LEU A 1 150 ? 13.647 11.778 12.533 1.00 52.03 150 LEU A C 1
ATOM 1193 O O . LEU A 1 150 ? 13.229 10.752 13.065 1.00 52.03 150 LEU A O 1
ATOM 1197 N N . TRP A 1 151 ? 14.098 11.788 11.273 1.00 45.41 151 TRP A N 1
ATOM 1198 C CA . TRP A 1 151 ? 14.238 10.563 10.479 1.00 45.41 151 TRP A CA 1
ATOM 1199 C C . TRP A 1 151 ? 15.267 9.605 11.098 1.00 45.41 151 TRP A C 1
ATOM 1201 O O . TRP A 1 151 ? 14.970 8.432 11.312 1.00 45.41 151 TRP A O 1
ATOM 1211 N N . THR A 1 152 ? 16.439 10.126 11.481 1.00 44.84 152 THR A N 1
ATOM 1212 C CA . THR A 1 152 ? 17.552 9.344 12.052 1.00 44.84 152 THR A CA 1
ATOM 1213 C C . THR A 1 152 ? 17.197 8.733 13.408 1.00 44.84 152 THR A C 1
ATOM 1215 O O . THR A 1 152 ? 17.509 7.571 13.657 1.00 44.84 152 THR A O 1
ATOM 1218 N N . VAL A 1 153 ? 16.510 9.482 14.276 1.00 48.50 153 VAL A N 1
ATOM 1219 C CA . VAL A 1 153 ? 16.069 8.982 15.590 1.00 48.50 153 VAL A CA 1
ATOM 1220 C C . VAL A 1 153 ? 14.983 7.906 15.449 1.00 48.50 153 VAL A C 1
ATOM 1222 O O . VAL A 1 153 ? 14.929 6.993 16.269 1.00 48.50 153 VAL A O 1
ATOM 1225 N N . PHE A 1 154 ? 14.146 7.956 14.405 1.00 44.62 154 PHE A N 1
ATOM 1226 C CA . PHE A 1 154 ? 13.033 7.012 14.237 1.00 44.62 154 PHE A CA 1
ATOM 1227 C C . PHE A 1 154 ? 13.391 5.756 13.420 1.00 44.62 154 PHE A C 1
ATOM 1229 O O . PHE A 1 154 ? 12.784 4.709 13.633 1.00 44.62 154 PHE A O 1
ATOM 1236 N N . THR A 1 155 ? 14.399 5.803 12.538 1.00 45.16 155 THR A N 1
ATOM 1237 C CA . THR A 1 155 ? 14.968 4.586 11.917 1.00 45.16 155 THR A CA 1
ATOM 1238 C C . THR A 1 155 ? 15.935 3.841 12.843 1.00 45.16 155 THR A C 1
ATOM 1240 O O . THR A 1 155 ? 16.253 2.684 12.587 1.00 45.16 155 THR A O 1
ATOM 1243 N N . LEU A 1 156 ? 16.409 4.485 13.916 1.00 47.53 156 LEU A N 1
ATOM 1244 C CA . LEU A 1 156 ? 17.340 3.925 14.902 1.00 47.53 156 LEU A CA 1
ATOM 1245 C C . LEU A 1 156 ? 16.794 4.082 16.327 1.00 47.53 156 LEU A C 1
ATOM 1247 O O . LEU A 1 156 ? 17.420 4.693 17.195 1.00 47.53 156 LEU A O 1
ATOM 1251 N N . GLY A 1 157 ? 15.639 3.475 16.598 1.00 39.50 157 GLY A N 1
ATOM 1252 C CA . GLY A 1 157 ? 15.225 3.166 17.966 1.00 39.50 157 GLY A CA 1
ATOM 1253 C C . GLY A 1 157 ? 16.176 2.138 18.589 1.00 39.50 157 GLY A C 1
ATOM 1254 O O . GLY A 1 157 ? 15.875 0.950 18.617 1.00 39.50 157 GLY A O 1
ATOM 1255 N N . GLY A 1 158 ? 17.353 2.577 19.037 1.00 40.09 158 GLY A N 1
ATOM 1256 C CA . GLY A 1 158 ? 18.373 1.697 19.598 1.00 40.09 158 GLY A CA 1
ATOM 1257 C C . GLY A 1 158 ? 19.668 2.425 19.932 1.00 40.09 158 GLY A C 1
ATOM 1258 O O . GLY A 1 158 ? 20.658 2.321 19.209 1.00 40.09 158 GLY A O 1
ATOM 1259 N N . VAL A 1 159 ? 19.693 3.122 21.069 1.00 41.31 159 VAL A N 1
ATOM 1260 C CA . VAL A 1 159 ? 20.954 3.425 21.755 1.00 41.31 159 VAL A CA 1
ATOM 1261 C C . VAL A 1 159 ? 21.601 2.084 22.114 1.00 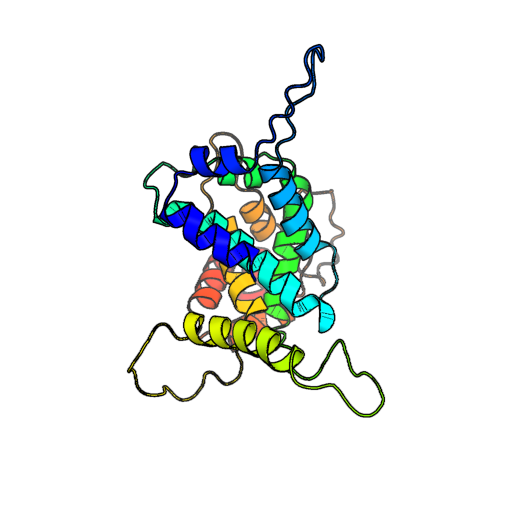41.31 159 VAL A C 1
ATOM 1263 O O . VAL A 1 159 ? 21.132 1.383 23.003 1.00 41.31 159 VAL A O 1
ATOM 1266 N N . GLY A 1 160 ? 22.676 1.722 21.411 1.00 41.16 160 GLY A N 1
ATOM 1267 C CA . GLY A 1 160 ? 23.628 0.722 21.896 1.00 41.16 160 GLY A CA 1
ATOM 1268 C C . GLY A 1 160 ? 23.503 -0.710 21.371 1.00 41.16 160 GLY A C 1
ATOM 1269 O O . GLY A 1 160 ? 23.739 -1.634 22.144 1.00 41.16 160 GLY A O 1
ATOM 1270 N N . SER A 1 161 ? 23.251 -0.932 20.076 1.00 29.73 161 SER A N 1
ATOM 1271 C CA . SER A 1 161 ? 23.613 -2.220 19.464 1.00 29.73 161 SER A CA 1
ATOM 1272 C C . SER A 1 161 ? 24.576 -2.035 18.298 1.00 29.73 161 SER A C 1
ATOM 1274 O O . SER A 1 161 ? 24.418 -1.160 17.451 1.00 29.73 161 SER A O 1
ATOM 1276 N N . LYS A 1 162 ? 25.638 -2.838 18.332 1.00 32.12 162 LYS A N 1
ATOM 1277 C CA . LYS A 1 162 ? 26.761 -2.856 17.396 1.00 32.12 162 LYS A CA 1
ATOM 1278 C C . LYS A 1 162 ? 26.258 -2.851 15.952 1.00 32.12 162 LYS A C 1
ATOM 1280 O O . LYS A 1 162 ? 25.379 -3.636 15.617 1.00 32.12 162 LYS A O 1
ATOM 1285 N N . ARG A 1 163 ? 26.875 -2.008 15.112 1.00 42.59 163 ARG A N 1
ATOM 1286 C CA . ARG A 1 163 ? 26.778 -2.035 13.644 1.00 42.59 163 ARG A CA 1
ATOM 1287 C C . ARG A 1 163 ? 26.799 -3.485 13.148 1.00 42.59 163 ARG A C 1
ATOM 1289 O O . ARG A 1 163 ? 27.868 -4.084 13.051 1.00 42.59 163 ARG A O 1
ATOM 1296 N N . ALA A 1 164 ? 25.629 -4.016 12.813 1.00 31.14 164 ALA A N 1
ATOM 1297 C CA . ALA A 1 164 ? 25.527 -5.042 11.799 1.00 31.14 164 ALA A CA 1
ATOM 1298 C C . ALA A 1 164 ? 25.810 -4.326 10.475 1.00 31.14 164 ALA A C 1
ATOM 1300 O O . ALA A 1 164 ? 25.010 -3.546 9.967 1.00 31.14 164 ALA A O 1
ATOM 1301 N N . SER A 1 165 ? 27.038 -4.482 10.004 1.00 35.59 165 SER A N 1
ATOM 1302 C CA . SER A 1 165 ? 27.432 -4.282 8.614 1.00 35.59 165 SER A CA 1
ATOM 1303 C C . SER A 1 165 ? 26.338 -4.775 7.649 1.00 35.59 165 SER A C 1
ATOM 1305 O O . SER A 1 165 ? 25.877 -5.897 7.832 1.00 35.59 165 SER A O 1
ATOM 1307 N N . GLN A 1 166 ? 26.016 -3.977 6.615 1.00 35.31 166 GLN A N 1
ATOM 1308 C CA . GLN A 1 166 ? 25.137 -4.281 5.457 1.00 35.31 166 GLN A CA 1
ATOM 1309 C C . GLN A 1 166 ? 23.647 -3.876 5.519 1.00 35.31 166 GLN A C 1
ATOM 1311 O O . GLN A 1 166 ? 22.769 -4.659 5.175 1.00 35.31 166 GLN A O 1
ATOM 1316 N N . GLN A 1 167 ? 23.337 -2.614 5.826 1.00 39.97 167 GLN A N 1
ATOM 1317 C CA . GLN A 1 167 ? 22.065 -2.003 5.395 1.00 39.97 167 GLN A CA 1
ATOM 1318 C C . GLN A 1 167 ? 22.365 -0.842 4.441 1.00 39.97 167 GLN A C 1
ATOM 1320 O O . GLN A 1 167 ? 22.043 0.312 4.694 1.00 39.97 167 GLN A O 1
ATOM 1325 N N . GLU A 1 168 ? 23.105 -1.159 3.378 1.00 41.12 168 GLU A N 1
ATOM 1326 C CA . GLU A 1 168 ? 23.711 -0.195 2.450 1.00 41.12 168 GLU A CA 1
ATOM 1327 C C . GLU A 1 168 ? 22.762 0.235 1.313 1.00 41.12 168 GLU A C 1
ATOM 1329 O O . GLU A 1 168 ? 23.118 1.077 0.500 1.00 41.12 168 GLU A O 1
ATOM 1334 N N . GLU A 1 169 ? 21.524 -0.271 1.271 1.00 50.06 169 GLU A N 1
ATOM 1335 C CA . GLU A 1 169 ? 20.546 0.048 0.219 1.00 50.06 169 GLU A CA 1
ATOM 1336 C C . GLU A 1 169 ? 19.102 -0.011 0.741 1.00 50.06 169 GLU A C 1
ATOM 1338 O O . GLU A 1 169 ? 18.295 -0.830 0.309 1.00 50.06 169 GLU A O 1
ATOM 1343 N N . SER A 1 170 ? 18.727 0.815 1.722 1.00 62.31 170 SER A N 1
ATOM 1344 C CA . SER A 1 170 ? 17.310 0.868 2.093 1.00 62.31 170 SER A CA 1
ATOM 1345 C C . SER A 1 170 ? 16.537 1.598 0.991 1.00 62.31 170 SER A C 1
ATOM 1347 O O . SER A 1 170 ? 16.704 2.808 0.835 1.00 62.31 170 SER A O 1
ATOM 1349 N N . SER A 1 171 ? 15.681 0.888 0.260 1.00 85.00 171 SER A N 1
ATOM 1350 C CA . SER A 1 171 ? 14.596 1.461 -0.545 1.00 85.00 171 SER A CA 1
ATOM 1351 C C . SER A 1 171 ? 13.350 1.559 0.350 1.00 85.00 171 SER A C 1
ATOM 1353 O O . SER A 1 171 ? 12.505 0.659 0.339 1.00 85.00 171 SER A O 1
ATOM 1355 N N . PRO A 1 172 ? 13.234 2.592 1.219 1.00 88.69 172 PRO A N 1
ATOM 1356 C CA . PRO A 1 172 ? 12.210 2.645 2.262 1.00 88.69 172 PRO A CA 1
ATOM 1357 C C . PRO A 1 172 ? 10.799 2.623 1.684 1.00 88.69 172 PRO A C 1
ATOM 1359 O O . PRO A 1 172 ? 9.927 1.981 2.262 1.00 88.69 172 PRO A O 1
ATOM 1362 N N . LEU A 1 173 ? 10.579 3.256 0.528 1.00 91.31 173 LEU A N 1
ATOM 1363 C CA . LEU A 1 173 ? 9.278 3.239 -0.134 1.00 91.31 173 LEU A CA 1
ATOM 1364 C C . LEU A 1 173 ? 8.872 1.828 -0.565 1.00 91.31 173 LEU A C 1
ATOM 1366 O O . LEU A 1 173 ? 7.715 1.461 -0.379 1.00 91.31 173 LEU A O 1
ATOM 1370 N N . ALA A 1 174 ? 9.804 1.027 -1.088 1.00 92.62 174 ALA A N 1
ATOM 1371 C CA . ALA A 1 174 ? 9.541 -0.356 -1.479 1.00 92.62 174 ALA A CA 1
ATOM 1372 C C . ALA A 1 174 ? 9.132 -1.202 -0.263 1.00 92.62 174 ALA A C 1
ATOM 1374 O O . ALA A 1 174 ? 8.109 -1.887 -0.295 1.00 92.62 174 ALA A O 1
ATOM 1375 N N . ASN A 1 175 ? 9.875 -1.074 0.839 1.00 91.62 175 ASN A N 1
ATOM 1376 C CA . ASN A 1 175 ? 9.607 -1.803 2.080 1.00 91.62 175 ASN A CA 1
ATOM 1377 C C . ASN A 1 175 ? 8.279 -1.390 2.727 1.00 91.62 175 ASN A C 1
ATOM 1379 O O . ASN A 1 175 ? 7.479 -2.249 3.095 1.00 91.62 175 ASN A O 1
ATOM 1383 N N . GLN A 1 176 ? 8.010 -0.086 2.827 1.00 92.06 176 GLN A N 1
ATOM 1384 C CA . GLN A 1 176 ? 6.749 0.420 3.376 1.00 92.06 176 GLN A CA 1
ATOM 1385 C C . GLN A 1 176 ? 5.558 0.069 2.477 1.00 92.06 176 GLN A C 1
ATOM 1387 O O . GLN A 1 176 ? 4.492 -0.275 2.982 1.00 92.06 176 GLN A O 1
ATOM 1392 N N . SER A 1 177 ? 5.739 0.085 1.152 1.00 95.25 177 SER A N 1
ATOM 1393 C CA . SER A 1 177 ? 4.685 -0.311 0.209 1.00 95.25 177 SER A CA 1
ATOM 1394 C C . SER A 1 177 ? 4.338 -1.789 0.351 1.00 95.25 177 SER A C 1
ATOM 1396 O O . SER A 1 177 ? 3.162 -2.152 0.335 1.00 95.25 177 SER A O 1
ATOM 1398 N N . LEU A 1 178 ? 5.353 -2.638 0.528 1.00 94.44 178 LEU A N 1
ATOM 1399 C CA . LEU A 1 178 ? 5.167 -4.063 0.764 1.00 94.44 178 LEU A CA 1
ATOM 1400 C C . LEU A 1 178 ? 4.452 -4.332 2.091 1.00 94.44 178 LEU A C 1
ATOM 1402 O O . LEU A 1 178 ? 3.520 -5.132 2.131 1.00 94.44 178 LEU A O 1
ATOM 1406 N N . LEU A 1 179 ? 4.853 -3.643 3.162 1.00 93.44 179 LEU A N 1
ATOM 1407 C CA . LEU A 1 179 ? 4.189 -3.744 4.459 1.00 93.44 179 LEU A CA 1
ATOM 1408 C C . LEU A 1 179 ? 2.719 -3.325 4.360 1.00 93.44 179 LEU A C 1
ATOM 1410 O O . LEU A 1 179 ? 1.843 -4.078 4.781 1.00 93.44 179 LEU A O 1
ATOM 1414 N N . LEU A 1 180 ? 2.438 -2.170 3.747 1.00 94.94 180 LEU A N 1
ATOM 1415 C CA . LEU A 1 180 ? 1.071 -1.696 3.532 1.00 94.94 180 LEU A CA 1
ATOM 1416 C C . LEU A 1 180 ? 0.246 -2.719 2.745 1.00 94.94 180 LEU A C 1
ATOM 1418 O O . LEU A 1 180 ? -0.869 -3.045 3.146 1.00 94.94 180 LEU A O 1
ATOM 1422 N N . LEU A 1 181 ? 0.800 -3.269 1.661 1.00 95.56 181 LEU A N 1
ATOM 1423 C CA . LEU A 1 181 ? 0.136 -4.297 0.862 1.00 95.56 181 LEU A CA 1
ATOM 1424 C C . LEU A 1 181 ? -0.213 -5.532 1.701 1.00 95.56 181 LEU A C 1
ATOM 1426 O O . LEU A 1 181 ? -1.345 -6.010 1.640 1.00 95.56 181 LEU A O 1
ATOM 1430 N N . LEU A 1 182 ? 0.738 -6.041 2.488 1.00 93.00 182 LEU A N 1
ATOM 1431 C CA . LEU A 1 182 ? 0.517 -7.207 3.342 1.00 93.00 182 LEU A CA 1
ATOM 1432 C C . LEU A 1 182 ? -0.563 -6.936 4.391 1.00 93.00 182 LEU A C 1
ATOM 1434 O O . LEU A 1 182 ? -1.416 -7.796 4.603 1.00 93.00 182 LEU A O 1
ATOM 1438 N N . VAL A 1 183 ? -0.577 -5.753 5.007 1.00 91.31 183 VAL A N 1
ATOM 1439 C CA . VAL A 1 183 ? -1.629 -5.380 5.963 1.00 91.31 183 VAL A CA 1
ATOM 1440 C C . VAL A 1 183 ? -2.992 -5.330 5.270 1.00 91.31 183 VAL A C 1
ATOM 1442 O O . VAL A 1 183 ? -3.934 -5.954 5.750 1.00 91.31 183 VAL A O 1
ATOM 1445 N N . LEU A 1 184 ? -3.092 -4.667 4.113 1.00 92.19 184 LEU A N 1
ATOM 1446 C CA . LEU A 1 184 ? -4.342 -4.533 3.356 1.00 92.19 184 LEU A CA 1
ATOM 1447 C C . LEU A 1 184 ? -4.911 -5.887 2.909 1.00 92.19 184 LEU A C 1
ATOM 1449 O O . LEU A 1 184 ? -6.110 -6.125 3.037 1.00 92.19 184 LEU A O 1
ATOM 1453 N N . VAL A 1 185 ? -4.069 -6.799 2.418 1.00 91.12 185 VAL A N 1
ATOM 1454 C CA . VAL A 1 185 ? -4.483 -8.140 1.954 1.00 91.12 185 VAL A CA 1
ATOM 1455 C C . VAL A 1 185 ? -4.923 -9.044 3.109 1.00 91.12 185 VAL A C 1
ATOM 1457 O O . VAL A 1 185 ? -5.754 -9.932 2.910 1.00 91.12 185 VAL A O 1
ATOM 1460 N N . ASN A 1 186 ? -4.394 -8.813 4.312 1.00 88.81 186 ASN A N 1
ATOM 1461 C CA . ASN A 1 186 ? -4.744 -9.570 5.514 1.00 88.81 186 ASN A CA 1
ATOM 1462 C C . ASN A 1 186 ? -5.855 -8.917 6.353 1.00 88.81 186 ASN A C 1
ATOM 1464 O O . ASN A 1 186 ? -6.214 -9.455 7.402 1.00 88.81 186 ASN A O 1
ATOM 1468 N N . LEU A 1 187 ? -6.449 -7.808 5.892 1.00 86.31 187 LEU A N 1
ATOM 1469 C CA . LEU A 1 187 ? -7.678 -7.294 6.494 1.00 86.31 187 LEU A CA 1
ATOM 1470 C C . LEU A 1 187 ? -8.764 -8.375 6.458 1.00 86.31 187 LEU A C 1
ATOM 1472 O O . LEU A 1 187 ? -8.927 -9.081 5.459 1.00 86.31 187 LEU A O 1
ATOM 1476 N N . THR A 1 188 ? -9.487 -8.507 7.571 1.00 81.19 188 THR A N 1
ATOM 1477 C CA . THR A 1 188 ? -10.503 -9.548 7.753 1.00 81.19 188 THR A CA 1
ATOM 1478 C C . THR A 1 188 ? -11.609 -9.413 6.710 1.00 81.19 188 THR A C 1
ATOM 1480 O O . THR A 1 188 ? -12.090 -8.313 6.459 1.00 81.19 188 THR A O 1
ATOM 1483 N N . ASP A 1 189 ? -12.051 -10.536 6.143 1.00 78.94 189 ASP A N 1
ATOM 1484 C CA . ASP A 1 189 ? -13.205 -10.547 5.243 1.00 78.94 189 ASP A CA 1
ATOM 1485 C C . ASP A 1 189 ? -14.471 -10.069 5.993 1.00 78.94 189 ASP A C 1
ATOM 1487 O O . ASP A 1 189 ? -14.709 -10.438 7.161 1.00 78.94 189 ASP A O 1
ATOM 1491 N N . ALA A 1 190 ? -15.277 -9.240 5.324 1.00 69.75 190 ALA A N 1
ATOM 1492 C CA . ALA A 1 190 ? -16.593 -8.846 5.811 1.00 69.75 190 ALA A CA 1
ATOM 1493 C C . ALA A 1 190 ? -17.590 -10.003 5.623 1.00 69.75 190 ALA A C 1
ATOM 1495 O O . ALA A 1 190 ? -17.312 -10.962 4.906 1.00 69.75 190 ALA A O 1
ATOM 1496 N N . ALA A 1 191 ? -18.735 -9.951 6.312 1.00 63.78 191 ALA A N 1
ATOM 1497 C CA . ALA A 1 191 ? -19.692 -11.063 6.331 1.00 63.78 191 ALA A CA 1
ATOM 1498 C C . ALA A 1 191 ? -20.224 -11.423 4.929 1.00 63.78 191 ALA A C 1
ATOM 1500 O O . ALA A 1 191 ? -20.376 -12.605 4.633 1.00 63.78 191 ALA A O 1
ATOM 1501 N N . ASP A 1 192 ? -20.419 -10.414 4.073 1.00 69.81 192 ASP A N 1
ATOM 1502 C 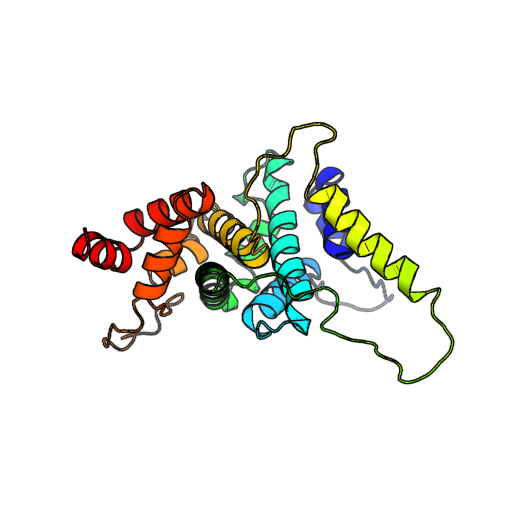CA . ASP A 1 192 ? -21.042 -10.568 2.752 1.00 69.81 192 ASP A CA 1
ATOM 1503 C C . ASP A 1 192 ? -20.119 -10.180 1.582 1.00 69.81 192 ASP A C 1
ATOM 1505 O O . ASP A 1 192 ? -20.452 -10.426 0.422 1.00 69.81 192 ASP A O 1
ATOM 1509 N N . THR A 1 193 ? -18.946 -9.595 1.859 1.00 75.69 193 THR A N 1
ATOM 1510 C CA . THR A 1 193 ? -17.991 -9.148 0.835 1.00 75.69 193 THR A CA 1
ATOM 1511 C C . THR A 1 193 ? -16.558 -9.600 1.162 1.00 75.69 193 THR A C 1
ATOM 1513 O O . THR A 1 193 ? -16.036 -9.330 2.249 1.00 75.69 193 THR A O 1
ATOM 1516 N N . PRO A 1 194 ? -15.884 -10.313 0.240 1.00 84.88 194 PRO A N 1
ATOM 1517 C CA . PRO A 1 194 ? -14.481 -10.681 0.411 1.00 84.88 194 PRO A CA 1
ATOM 1518 C C . PRO A 1 194 ? -13.576 -9.448 0.319 1.00 84.88 194 PRO A C 1
ATOM 1520 O O . PRO A 1 194 ? -13.922 -8.454 -0.319 1.00 84.88 194 PRO A O 1
ATOM 1523 N N . ASN A 1 195 ? -12.380 -9.531 0.901 1.00 90.31 195 ASN A N 1
ATOM 1524 C CA . ASN A 1 195 ? -11.416 -8.438 0.870 1.00 90.31 195 ASN A CA 1
ATOM 1525 C C . ASN A 1 195 ? -11.020 -8.045 -0.578 1.00 90.31 195 ASN A C 1
ATOM 1527 O O . ASN A 1 195 ? -10.399 -8.852 -1.282 1.00 90.31 195 ASN A O 1
ATOM 1531 N N . PRO A 1 196 ? -11.298 -6.804 -1.026 1.00 90.88 196 PRO A N 1
ATOM 1532 C CA . PRO A 1 196 ? -11.048 -6.364 -2.400 1.00 90.88 196 PRO A CA 1
ATOM 1533 C C . PRO A 1 196 ? -9.548 -6.281 -2.731 1.00 90.88 196 PRO A C 1
ATOM 1535 O O . PRO A 1 196 ? -9.137 -6.536 -3.870 1.00 90.88 196 PRO A O 1
ATOM 1538 N N . TYR A 1 197 ? -8.688 -5.990 -1.748 1.00 92.56 197 TYR A N 1
ATOM 1539 C CA . TYR A 1 197 ? -7.231 -6.002 -1.922 1.00 92.56 197 TYR A CA 1
ATOM 1540 C C . TYR A 1 197 ? -6.722 -7.428 -2.145 1.00 92.56 197 TYR A C 1
ATOM 1542 O O . TYR A 1 197 ? -5.931 -7.677 -3.056 1.00 92.56 197 TYR A O 1
ATOM 1550 N N . LYS A 1 198 ? -7.246 -8.389 -1.379 1.00 91.62 198 LYS A N 1
ATOM 1551 C CA . LYS A 1 198 ? -6.966 -9.819 -1.563 1.00 91.62 198 LYS A CA 1
ATOM 1552 C C . LYS A 1 198 ? -7.458 -10.317 -2.923 1.00 91.62 198 LYS A C 1
ATOM 1554 O O . LYS A 1 198 ? -6.718 -11.001 -3.626 1.00 91.62 198 LYS A O 1
ATOM 1559 N N . GLN A 1 199 ? -8.654 -9.913 -3.354 1.00 91.06 199 GLN A N 1
ATOM 1560 C CA . GLN A 1 199 ? -9.161 -10.219 -4.698 1.00 91.06 199 GLN A CA 1
ATOM 1561 C C . GLN A 1 199 ? -8.268 -9.646 -5.807 1.00 91.06 199 GLN A C 1
ATOM 1563 O O . GLN A 1 199 ? -8.020 -10.318 -6.810 1.00 91.06 199 GLN A O 1
ATOM 1568 N N . SER A 1 200 ? -7.738 -8.435 -5.617 1.00 91.00 200 SER A N 1
ATOM 1569 C CA . SER A 1 200 ? -6.780 -7.823 -6.548 1.00 91.00 200 SER A CA 1
ATOM 1570 C C . SER A 1 200 ? -5.498 -8.663 -6.670 1.00 91.00 200 SER A C 1
ATOM 1572 O O . SER A 1 200 ? -5.017 -8.900 -7.776 1.00 91.00 200 SER A O 1
ATOM 1574 N N . VAL A 1 201 ? -4.974 -9.181 -5.550 1.00 91.50 201 VAL A N 1
ATOM 1575 C CA . VAL A 1 201 ? -3.788 -10.063 -5.525 1.00 91.50 201 VAL A CA 1
ATOM 1576 C C . VAL A 1 201 ? -4.050 -11.420 -6.188 1.00 91.50 201 VAL A C 1
ATOM 1578 O O . VAL A 1 201 ? -3.189 -11.933 -6.899 1.00 91.50 201 VAL A O 1
ATOM 1581 N N . VAL A 1 202 ? -5.239 -11.994 -6.005 1.00 90.31 202 VAL A N 1
ATOM 1582 C CA . VAL A 1 202 ? -5.631 -13.275 -6.624 1.00 90.31 202 VAL A CA 1
ATOM 1583 C C . VAL A 1 202 ? -5.800 -13.150 -8.143 1.00 90.31 202 VAL A C 1
ATOM 1585 O O . VAL A 1 202 ? -5.503 -14.091 -8.878 1.00 90.31 202 VAL A O 1
ATOM 1588 N N . SER A 1 203 ? -6.292 -12.005 -8.620 1.00 87.88 203 SER A N 1
ATOM 1589 C CA . SER A 1 203 ? -6.774 -11.847 -9.999 1.00 87.88 203 SER A CA 1
ATOM 1590 C C . SER A 1 203 ? -5.758 -11.275 -10.990 1.00 87.88 203 SER A C 1
ATOM 1592 O O . SER A 1 203 ? -5.986 -11.385 -12.199 1.00 87.88 203 SER A O 1
ATOM 1594 N N . PHE A 1 204 ? -4.645 -10.683 -10.537 1.00 91.12 204 PHE A N 1
ATOM 1595 C CA . PHE A 1 204 ? -3.679 -10.094 -11.467 1.00 91.12 204 PHE A CA 1
ATOM 1596 C C . PHE A 1 204 ? -2.957 -11.148 -12.320 1.00 91.12 204 PHE A C 1
ATOM 1598 O O . PHE A 1 204 ? -2.730 -12.292 -11.904 1.00 91.12 204 PHE A O 1
ATOM 1605 N N . LYS A 1 205 ? -2.593 -10.739 -13.538 1.00 89.44 205 LYS A N 1
ATOM 1606 C CA . LYS A 1 205 ? -2.018 -11.601 -14.583 1.00 89.44 205 LYS A CA 1
ATOM 1607 C C . LYS A 1 205 ? -0.661 -11.104 -15.066 1.00 89.44 205 LYS A C 1
ATOM 1609 O O . LYS A 1 205 ? -0.253 -9.982 -14.750 1.00 89.44 205 LYS A O 1
ATOM 1614 N N . ASN A 1 206 ? 0.028 -11.932 -15.847 1.00 89.44 206 ASN A N 1
ATOM 1615 C CA . ASN A 1 206 ? 1.285 -11.533 -16.459 1.00 89.44 206 ASN A CA 1
ATOM 1616 C C . ASN A 1 206 ? 1.023 -10.520 -17.585 1.00 89.44 206 ASN A C 1
ATOM 1618 O O . ASN A 1 206 ? 0.039 -10.634 -18.314 1.00 89.44 206 ASN A O 1
ATOM 1622 N N . THR A 1 207 ? 1.922 -9.559 -17.791 1.00 87.81 207 THR A N 1
ATOM 1623 C CA . THR A 1 207 ? 1.858 -8.635 -18.942 1.00 87.81 207 THR A CA 1
ATOM 1624 C C . THR A 1 207 ? 1.982 -9.350 -20.289 1.00 87.81 207 THR A C 1
ATOM 1626 O O . THR A 1 207 ? 1.579 -8.802 -21.307 1.00 87.81 207 THR A O 1
ATOM 1629 N N . GLN A 1 208 ? 2.551 -10.559 -20.310 1.00 80.06 208 GLN A N 1
ATOM 1630 C CA . GLN A 1 208 ? 2.694 -11.381 -21.518 1.00 80.06 208 GLN A CA 1
ATOM 1631 C C . GLN A 1 208 ? 1.454 -12.237 -21.829 1.00 80.06 208 GLN A C 1
ATOM 1633 O O . GLN A 1 208 ? 1.361 -12.790 -22.927 1.00 80.06 208 GLN A O 1
ATOM 1638 N N . ASP A 1 209 ? 0.493 -12.339 -20.902 1.00 77.44 209 ASP A N 1
ATOM 1639 C CA . ASP A 1 209 ? -0.743 -13.083 -21.140 1.00 77.44 209 ASP A CA 1
ATOM 1640 C C . ASP A 1 209 ? -1.610 -12.301 -22.134 1.00 77.44 209 ASP A C 1
ATOM 1642 O O . ASP A 1 209 ? -2.338 -11.375 -21.781 1.00 77.44 209 ASP A O 1
ATOM 1646 N N . SER A 1 210 ? -1.524 -12.693 -23.408 1.00 58.31 210 SER A N 1
ATOM 1647 C CA . SER A 1 210 ? -2.245 -12.074 -24.532 1.00 58.31 210 SER A CA 1
ATOM 1648 C C . SER A 1 210 ? -3.747 -12.373 -24.531 1.00 58.31 210 SER A C 1
ATOM 1650 O O . SER A 1 210 ? -4.469 -11.935 -25.426 1.00 58.31 210 SER A O 1
ATOM 1652 N N . THR A 1 211 ? -4.250 -13.105 -23.529 1.00 61.31 211 THR A N 1
ATOM 1653 C CA . THR A 1 211 ? -5.688 -13.170 -23.280 1.00 61.31 211 THR A CA 1
ATOM 1654 C C . THR A 1 211 ? -6.123 -11.774 -22.855 1.00 61.31 211 THR A C 1
ATOM 1656 O O . THR A 1 211 ? -5.925 -11.396 -21.696 1.00 61.31 211 THR A O 1
ATOM 1659 N N . ALA A 1 212 ? -6.677 -10.996 -23.791 1.00 53.88 212 ALA A N 1
ATOM 1660 C CA . ALA A 1 212 ? -7.388 -9.765 -23.469 1.00 53.88 212 ALA A CA 1
ATOM 1661 C C . ALA A 1 212 ? -8.254 -10.035 -22.232 1.00 53.88 212 ALA A C 1
ATOM 1663 O O . ALA A 1 212 ? -8.875 -11.098 -22.165 1.00 53.88 212 ALA A O 1
ATOM 1664 N N . LEU A 1 213 ? -8.223 -9.142 -21.234 1.00 59.50 213 LEU A N 1
ATOM 1665 C CA . LEU A 1 213 ? -9.081 -9.229 -20.048 1.00 59.50 213 LEU A CA 1
ATOM 1666 C C . LEU A 1 213 ? -10.520 -9.389 -20.556 1.00 59.50 213 LEU A C 1
ATOM 1668 O O . LEU A 1 213 ? -11.142 -8.421 -20.979 1.00 59.50 213 LEU A O 1
ATOM 1672 N N . SER A 1 214 ? -11.012 -10.628 -20.616 1.00 46.62 214 SER A N 1
ATOM 1673 C CA . SER A 1 214 ? -12.173 -11.019 -21.432 1.00 46.62 214 SER A CA 1
ATOM 1674 C C . SER A 1 214 ? -13.510 -10.585 -20.825 1.00 46.62 214 SER A C 1
ATOM 1676 O O . SER A 1 214 ? -14.581 -10.948 -21.295 1.00 46.62 214 SER A O 1
ATOM 1678 N N . SER A 1 215 ? -13.433 -9.758 -19.794 1.00 49.19 215 SER A N 1
ATOM 1679 C CA . SER A 1 215 ? -14.494 -9.028 -19.123 1.00 49.19 215 SER A CA 1
ATOM 1680 C C . SER A 1 215 ? -13.800 -8.048 -18.169 1.00 49.19 215 SER A C 1
ATOM 1682 O O . SER A 1 215 ? -12.705 -8.378 -17.694 1.00 49.19 215 SER A O 1
ATOM 1684 N N . PRO A 1 216 ? -14.392 -6.892 -17.827 1.00 52.75 216 PRO A N 1
ATOM 1685 C CA . PRO A 1 216 ? -13.890 -6.057 -16.745 1.00 52.75 216 PRO A CA 1
ATOM 1686 C C . PRO A 1 216 ? -14.122 -6.797 -15.423 1.00 52.75 216 PRO A C 1
ATOM 1688 O O . PRO A 1 216 ? -15.110 -6.574 -14.732 1.00 52.75 216 PRO A O 1
ATOM 1691 N N . THR A 1 217 ? -13.243 -7.738 -15.081 1.00 57.66 217 THR A N 1
ATOM 1692 C CA . THR A 1 217 ? -13.206 -8.281 -13.728 1.00 57.66 217 THR A CA 1
ATOM 1693 C C . THR A 1 217 ? -12.825 -7.115 -12.825 1.00 57.66 217 THR A C 1
ATOM 1695 O O . THR A 1 217 ? -11.722 -6.573 -13.005 1.00 57.66 217 THR A O 1
ATOM 1698 N N . PRO A 1 218 ? -13.701 -6.693 -11.895 1.00 63.88 218 PRO A N 1
ATOM 1699 C CA . PRO A 1 218 ? -13.313 -5.695 -10.918 1.00 63.88 218 PRO A CA 1
ATOM 1700 C C . PRO A 1 218 ? -12.056 -6.227 -10.231 1.00 63.88 218 PRO A C 1
ATOM 1702 O O . PRO A 1 218 ? -11.936 -7.427 -9.988 1.00 63.88 218 PRO A O 1
ATOM 1705 N N . HIS A 1 219 ? -11.091 -5.345 -9.997 1.00 71.06 219 HIS A N 1
ATOM 1706 C CA . HIS A 1 219 ? -9.833 -5.658 -9.317 1.00 71.06 219 HIS A CA 1
ATOM 1707 C C . HIS A 1 219 ? -8.680 -6.270 -10.144 1.00 71.06 219 HIS A C 1
ATOM 1709 O O . HIS A 1 219 ? -7.575 -6.376 -9.614 1.00 71.06 219 HIS A O 1
ATOM 1715 N N . ALA A 1 220 ? -8.852 -6.584 -11.435 1.00 80.75 220 ALA A N 1
ATOM 1716 C CA . ALA A 1 220 ? -7.762 -7.162 -12.235 1.00 80.75 220 ALA A CA 1
ATOM 1717 C C . ALA A 1 220 ? -6.819 -6.122 -12.863 1.00 80.75 220 ALA A C 1
ATOM 1719 O O . ALA A 1 220 ? -7.233 -5.074 -13.358 1.00 80.75 220 ALA A O 1
ATOM 1720 N N . PHE A 1 221 ? -5.532 -6.458 -12.904 1.00 89.00 221 PHE A N 1
ATOM 1721 C CA . PHE A 1 221 ? -4.484 -5.704 -13.591 1.00 89.00 221 PHE A CA 1
ATOM 1722 C C . PHE A 1 221 ? -3.363 -6.650 -14.052 1.00 89.00 221 PHE A C 1
ATOM 1724 O O . PHE A 1 221 ? -3.414 -7.858 -13.818 1.00 89.00 221 PHE A O 1
ATOM 1731 N N . GLN A 1 222 ? -2.350 -6.106 -14.726 1.00 90.06 222 GLN A N 1
ATOM 1732 C CA . GLN A 1 222 ? -1.193 -6.865 -15.201 1.00 90.06 222 GLN A CA 1
ATOM 1733 C C . GLN A 1 222 ? 0.106 -6.387 -14.545 1.00 90.06 222 GLN A C 1
ATOM 1735 O O . GLN A 1 222 ? 0.286 -5.182 -14.336 1.00 90.06 222 GLN A O 1
ATOM 1740 N N . ILE A 1 223 ? 1.004 -7.335 -14.263 1.00 91.19 223 ILE A N 1
ATOM 1741 C CA . ILE A 1 223 ? 2.378 -7.118 -13.783 1.00 91.19 223 ILE A CA 1
ATOM 1742 C C . ILE A 1 223 ? 3.340 -8.005 -14.573 1.00 91.19 223 ILE A C 1
ATOM 1744 O O . ILE A 1 223 ? 2.994 -9.114 -14.971 1.00 91.19 223 ILE A O 1
ATOM 1748 N N . ASN A 1 224 ? 4.565 -7.526 -14.792 1.00 92.81 224 ASN A N 1
ATOM 1749 C CA . ASN A 1 224 ? 5.626 -8.345 -15.365 1.00 92.81 224 ASN A CA 1
ATOM 1750 C C . ASN A 1 224 ? 6.097 -9.380 -14.329 1.00 92.81 224 ASN A C 1
ATOM 1752 O O . ASN A 1 224 ? 6.757 -9.036 -13.345 1.00 92.81 224 ASN A O 1
ATOM 1756 N N . PHE A 1 225 ? 5.762 -10.652 -14.553 1.00 93.25 225 PHE A N 1
ATOM 1757 C CA . PHE A 1 225 ? 6.109 -11.723 -13.614 1.00 93.25 225 PHE A CA 1
ATOM 1758 C C . PHE A 1 225 ? 7.612 -12.001 -13.548 1.00 93.25 225 PHE A C 1
ATOM 1760 O O . PHE A 1 225 ? 8.088 -12.484 -12.527 1.00 93.25 225 PHE A O 1
ATOM 1767 N N . ASN A 1 226 ? 8.375 -11.690 -14.600 1.00 93.25 226 ASN A N 1
ATOM 1768 C CA . ASN A 1 226 ? 9.828 -11.821 -14.569 1.00 93.25 226 ASN A CA 1
ATOM 1769 C C . ASN A 1 226 ? 10.446 -10.824 -13.588 1.00 93.25 226 ASN A C 1
ATOM 1771 O O . ASN A 1 226 ? 11.202 -11.239 -12.719 1.00 93.25 226 ASN A O 1
ATOM 1775 N N . SER A 1 227 ? 10.055 -9.551 -13.669 1.00 94.00 227 SER A N 1
ATOM 1776 C CA . SER A 1 227 ? 10.532 -8.528 -12.735 1.00 94.00 227 SER A CA 1
ATOM 1777 C C . SER A 1 227 ? 10.150 -8.871 -11.295 1.00 94.00 227 SER A C 1
ATOM 1779 O O . SER A 1 227 ? 11.004 -8.841 -10.420 1.00 94.00 227 SER A O 1
ATOM 1781 N N . LEU A 1 228 ? 8.898 -9.286 -11.062 1.00 93.25 228 LEU A N 1
ATOM 1782 C CA . LEU A 1 228 ? 8.443 -9.717 -9.737 1.00 93.25 228 LEU A CA 1
ATOM 1783 C C . LEU A 1 228 ? 9.246 -10.910 -9.199 1.00 93.25 228 LEU A C 1
ATOM 1785 O O . LEU A 1 228 ? 9.653 -10.894 -8.042 1.00 93.25 228 LEU A O 1
ATOM 1789 N N . TYR A 1 229 ? 9.486 -11.927 -10.031 1.00 92.44 229 TYR A N 1
ATOM 1790 C CA . TYR A 1 229 ? 10.286 -13.096 -9.663 1.00 92.44 229 TYR A CA 1
ATOM 1791 C C . TYR A 1 229 ? 11.714 -12.699 -9.271 1.00 92.44 229 TYR A C 1
ATOM 1793 O O . TYR A 1 229 ? 12.172 -13.073 -8.195 1.00 92.44 229 TYR A O 1
ATOM 1801 N N . THR A 1 230 ? 12.390 -11.904 -10.105 1.00 93.00 230 THR A N 1
ATOM 1802 C CA . THR A 1 230 ? 13.766 -11.460 -9.852 1.00 93.00 230 THR A CA 1
ATOM 1803 C C . THR A 1 230 ? 13.864 -10.677 -8.546 1.00 93.00 230 THR A C 1
ATOM 1805 O O . THR A 1 230 ? 14.695 -11.012 -7.706 1.00 93.00 230 THR A O 1
ATOM 1808 N N . THR A 1 231 ? 12.963 -9.716 -8.311 1.00 92.62 231 THR A N 1
ATOM 1809 C CA . THR A 1 231 ? 12.958 -8.944 -7.060 1.00 92.62 231 THR A CA 1
ATOM 1810 C C . THR A 1 231 ? 12.685 -9.824 -5.837 1.00 92.62 231 THR A C 1
ATOM 1812 O O . THR A 1 231 ? 13.302 -9.625 -4.795 1.00 92.62 231 THR A O 1
ATOM 1815 N N . LEU A 1 232 ? 11.787 -10.815 -5.932 1.00 91.69 232 LEU A N 1
ATOM 1816 C CA . LEU A 1 232 ? 11.537 -11.759 -4.833 1.00 91.69 232 LEU A CA 1
ATOM 1817 C C . LEU A 1 232 ? 12.779 -12.601 -4.507 1.00 91.69 232 LEU A C 1
ATOM 1819 O O . LEU A 1 232 ? 13.053 -12.836 -3.333 1.00 91.69 232 LEU A O 1
ATOM 1823 N N . CYS A 1 233 ? 13.544 -13.017 -5.520 1.00 89.88 233 CYS A N 1
ATOM 1824 C CA . CYS A 1 233 ? 14.813 -13.720 -5.320 1.00 89.88 233 CYS A CA 1
ATOM 1825 C C . CYS A 1 233 ? 15.878 -12.817 -4.679 1.00 89.88 233 CYS A C 1
ATOM 1827 O O . CYS A 1 233 ? 16.560 -13.242 -3.749 1.00 89.88 233 CYS A O 1
ATOM 1829 N N . GLU A 1 234 ? 16.008 -11.570 -5.137 1.00 90.50 234 GLU A N 1
ATOM 1830 C CA . GLU A 1 234 ? 16.953 -10.592 -4.574 1.00 90.50 234 GLU A CA 1
ATOM 1831 C C . GLU A 1 234 ? 16.623 -10.248 -3.114 1.00 90.50 234 GLU A C 1
ATOM 1833 O O . GLU A 1 234 ? 17.518 -10.113 -2.282 1.00 90.50 234 GLU A O 1
ATOM 1838 N N . GLN A 1 235 ? 15.333 -10.160 -2.783 1.00 87.56 235 GLN A N 1
ATOM 1839 C CA . GLN A 1 235 ? 14.836 -9.799 -1.453 1.00 87.56 235 GLN A CA 1
ATOM 1840 C C . GLN A 1 235 ? 14.525 -11.015 -0.561 1.00 87.56 235 GLN A C 1
ATOM 1842 O O . GLN A 1 235 ? 13.875 -10.859 0.470 1.00 87.56 235 GLN A O 1
ATOM 1847 N N . GLN A 1 236 ? 14.993 -12.223 -0.901 1.00 81.50 236 GLN A N 1
ATOM 1848 C CA . GLN A 1 236 ?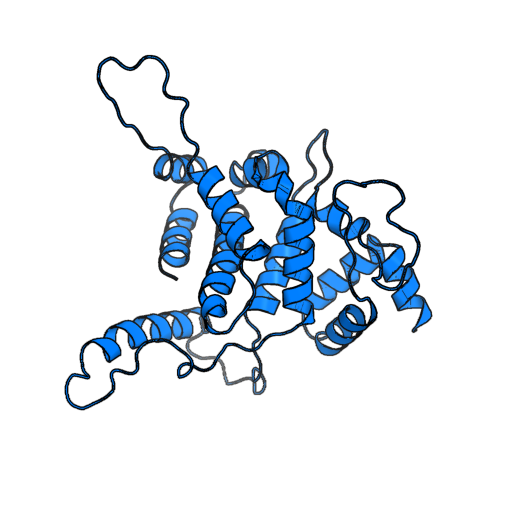 14.628 -13.468 -0.199 1.00 81.50 236 GLN A CA 1
ATOM 1849 C C . GLN A 1 236 ? 14.978 -13.495 1.300 1.00 81.50 236 GLN A C 1
ATOM 1851 O O . GLN A 1 236 ? 14.346 -14.211 2.069 1.00 81.50 236 GLN A O 1
ATOM 1856 N N . ASN A 1 237 ? 15.967 -12.706 1.731 1.00 80.38 237 ASN A N 1
ATOM 1857 C CA . ASN A 1 237 ? 16.368 -12.615 3.140 1.00 80.38 237 ASN A CA 1
ATOM 1858 C C . ASN A 1 237 ? 15.431 -11.714 3.971 1.00 80.38 237 ASN A C 1
ATOM 1860 O O . ASN A 1 237 ? 15.637 -11.560 5.171 1.00 80.38 237 ASN A O 1
ATOM 1864 N N . SER A 1 238 ? 14.437 -11.082 3.339 1.00 85.31 238 SER A N 1
ATOM 1865 C CA . SER A 1 238 ? 13.449 -10.226 3.993 1.00 85.31 238 SER A CA 1
ATOM 1866 C C . SER A 1 238 ? 12.195 -11.018 4.363 1.00 85.31 238 SER A C 1
ATOM 1868 O O . SER A 1 238 ? 11.559 -11.642 3.505 1.00 85.31 238 SER A O 1
ATOM 1870 N N . ASP A 1 239 ? 11.779 -10.925 5.628 1.00 86.69 239 ASP A N 1
ATOM 1871 C CA . ASP A 1 239 ? 10.557 -11.566 6.132 1.00 86.69 239 ASP A CA 1
ATOM 1872 C C . ASP A 1 239 ? 9.318 -11.142 5.328 1.00 86.69 239 ASP A C 1
ATOM 1874 O O . ASP A 1 239 ? 8.494 -11.968 4.936 1.00 86.69 239 ASP A O 1
ATOM 1878 N N . HIS A 1 240 ? 9.210 -9.850 5.007 1.00 85.44 240 HIS A N 1
ATOM 1879 C CA . HIS A 1 240 ? 8.078 -9.299 4.260 1.00 85.44 240 HIS A CA 1
ATOM 1880 C C . HIS A 1 240 ? 8.019 -9.850 2.826 1.00 85.44 240 HIS A C 1
ATOM 1882 O O . HIS A 1 240 ? 6.938 -10.163 2.325 1.00 85.44 240 HIS A O 1
ATOM 1888 N N . ALA A 1 241 ? 9.170 -10.003 2.161 1.00 89.75 241 ALA A N 1
ATOM 1889 C CA . ALA A 1 241 ? 9.230 -10.568 0.811 1.00 89.75 241 ALA A CA 1
ATOM 1890 C C . ALA A 1 241 ? 8.857 -12.057 0.819 1.00 89.75 241 ALA A C 1
ATOM 1892 O O . ALA A 1 241 ? 8.122 -12.517 -0.056 1.00 89.75 241 ALA A O 1
ATOM 1893 N N . THR A 1 242 ? 9.280 -12.786 1.854 1.00 91.00 242 THR A N 1
ATOM 1894 C CA . THR A 1 242 ? 8.908 -14.190 2.070 1.00 91.00 242 THR A CA 1
ATOM 1895 C C . THR A 1 242 ? 7.403 -14.348 2.300 1.00 91.00 242 THR A C 1
ATOM 1897 O O . THR A 1 242 ? 6.772 -15.228 1.713 1.00 91.00 242 THR A O 1
ATOM 1900 N N . LEU A 1 243 ? 6.788 -13.467 3.095 1.00 92.44 243 LEU A N 1
ATOM 1901 C CA . LEU A 1 243 ? 5.336 -13.460 3.304 1.00 92.44 243 LEU A CA 1
ATOM 1902 C C . LEU A 1 243 ? 4.565 -13.150 2.017 1.00 92.44 243 LEU A C 1
ATOM 1904 O O . LEU A 1 243 ? 3.539 -13.784 1.748 1.00 92.44 243 LEU A O 1
ATOM 1908 N N . LEU A 1 244 ? 5.058 -12.215 1.199 1.00 93.06 244 LEU A N 1
ATOM 1909 C CA . LEU A 1 244 ? 4.474 -11.949 -0.114 1.00 93.06 244 LEU A CA 1
ATOM 1910 C C . LEU A 1 244 ? 4.591 -13.173 -1.022 1.00 93.06 244 LEU A C 1
ATOM 1912 O O . LEU A 1 244 ? 3.593 -13.571 -1.615 1.00 93.06 244 LEU A O 1
ATOM 1916 N N . LEU A 1 245 ? 5.767 -13.800 -1.092 1.00 92.06 245 LEU A N 1
ATOM 1917 C CA . LEU A 1 245 ? 5.978 -15.025 -1.860 1.00 92.06 245 LEU A CA 1
ATOM 1918 C C . LEU A 1 245 ? 4.977 -16.113 -1.456 1.00 92.06 245 LEU A C 1
ATOM 1920 O O . LEU A 1 245 ? 4.285 -16.667 -2.309 1.00 92.06 245 LEU A O 1
ATOM 1924 N N . TYR A 1 246 ? 4.850 -16.375 -0.155 1.00 91.94 246 TYR A N 1
ATOM 1925 C CA . TYR A 1 246 ? 3.900 -17.351 0.371 1.00 91.94 246 TYR A CA 1
ATOM 1926 C C . TYR A 1 246 ? 2.455 -17.011 -0.019 1.00 91.94 246 TYR A C 1
ATOM 1928 O O . TYR A 1 246 ? 1.715 -17.867 -0.513 1.00 91.94 246 TYR A O 1
ATOM 1936 N N . THR A 1 247 ? 2.071 -15.742 0.136 1.00 91.31 247 THR A N 1
ATOM 1937 C CA . THR A 1 247 ? 0.742 -15.245 -0.240 1.00 91.31 247 THR A CA 1
ATOM 1938 C C . THR A 1 247 ? 0.475 -15.468 -1.729 1.00 91.31 247 THR A C 1
ATOM 1940 O O . THR A 1 247 ? -0.574 -16.000 -2.091 1.00 91.31 247 THR A O 1
ATOM 1943 N N . LEU A 1 248 ? 1.431 -15.129 -2.597 1.00 92.38 248 LEU A N 1
ATOM 1944 C CA . LEU A 1 248 ? 1.306 -15.273 -4.046 1.00 92.38 248 LEU A CA 1
ATOM 1945 C C . LEU A 1 248 ? 1.216 -16.736 -4.483 1.00 92.38 248 LEU A C 1
ATOM 1947 O O . LEU A 1 248 ? 0.357 -17.067 -5.298 1.00 92.38 248 LEU A O 1
ATOM 1951 N N . LEU A 1 249 ? 2.043 -17.620 -3.921 1.00 91.75 249 LEU A N 1
ATOM 1952 C CA . LEU A 1 249 ? 2.012 -19.049 -4.239 1.00 91.75 249 LEU A CA 1
ATOM 1953 C C . LEU A 1 249 ? 0.698 -19.707 -3.806 1.00 91.75 249 LEU A C 1
ATOM 1955 O O . LEU A 1 249 ? 0.171 -20.569 -4.513 1.00 91.75 249 LEU A O 1
ATOM 1959 N N . HIS A 1 250 ? 0.149 -19.309 -2.659 1.00 90.00 250 HIS A N 1
ATOM 1960 C CA . HIS A 1 250 ? -1.092 -19.889 -2.161 1.00 90.00 250 HIS A CA 1
ATOM 1961 C C . HIS A 1 250 ? -2.331 -19.323 -2.870 1.00 90.00 250 HIS A C 1
ATOM 1963 O O . HIS A 1 250 ? -3.283 -20.059 -3.129 1.00 90.00 250 HIS A O 1
ATOM 1969 N N . GLN A 1 251 ? -2.340 -18.021 -3.167 1.00 88.56 251 GLN A N 1
ATOM 1970 C CA . GLN A 1 251 ? -3.553 -17.312 -3.582 1.00 88.56 251 GLN A CA 1
ATOM 1971 C C . GLN A 1 251 ? -3.626 -17.014 -5.087 1.00 88.56 251 GLN A C 1
ATOM 1973 O O . GLN A 1 251 ? -4.727 -17.007 -5.632 1.00 88.56 251 GLN A O 1
ATOM 1978 N N . ASN A 1 252 ? -2.503 -16.799 -5.781 1.00 90.38 252 ASN A N 1
ATOM 1979 C CA . ASN A 1 252 ? -2.496 -16.475 -7.211 1.00 90.38 252 ASN A CA 1
ATOM 1980 C C . ASN A 1 252 ? -1.978 -17.663 -8.038 1.00 90.38 252 ASN A C 1
ATOM 1982 O O . ASN A 1 252 ? -0.776 -17.925 -8.131 1.00 90.38 252 ASN A O 1
ATOM 1986 N N . SER A 1 253 ? -2.898 -18.377 -8.693 1.00 89.25 253 SER A N 1
ATOM 1987 C CA . SER A 1 253 ? -2.558 -19.541 -9.518 1.00 89.25 253 SER A CA 1
ATOM 1988 C C . SER A 1 253 ? -1.666 -19.199 -10.712 1.00 89.25 253 SER A C 1
ATOM 1990 O O . SER A 1 253 ? -0.852 -20.032 -11.098 1.00 89.25 253 SER A O 1
ATOM 1992 N N . ASN A 1 254 ? -1.793 -17.998 -11.288 1.00 88.75 254 ASN A N 1
ATOM 1993 C CA . ASN A 1 254 ? -0.991 -17.580 -12.442 1.00 88.75 254 ASN A CA 1
ATOM 1994 C C . ASN A 1 254 ? 0.474 -17.412 -12.033 1.00 88.75 254 ASN A C 1
ATOM 1996 O O . ASN A 1 254 ? 1.369 -17.948 -12.688 1.00 88.75 254 ASN A O 1
ATOM 2000 N N . VAL A 1 255 ? 0.712 -16.715 -10.916 1.00 89.88 255 VAL A N 1
ATOM 2001 C CA . VAL A 1 255 ? 2.056 -16.539 -10.355 1.00 89.88 255 VAL A CA 1
ATOM 2002 C C . VAL A 1 255 ? 2.628 -17.887 -9.937 1.00 89.88 255 VAL A C 1
ATOM 2004 O O . VAL A 1 255 ? 3.741 -18.214 -10.341 1.00 89.88 255 VAL A O 1
ATOM 2007 N N . ARG A 1 256 ? 1.857 -18.716 -9.218 1.00 92.38 256 ARG A N 1
ATOM 2008 C CA . ARG A 1 256 ? 2.296 -20.062 -8.821 1.00 92.38 256 ARG A CA 1
ATOM 2009 C C . ARG A 1 256 ? 2.768 -20.886 -10.018 1.00 92.38 256 ARG A C 1
ATOM 2011 O O . ARG A 1 256 ? 3.872 -21.420 -9.979 1.00 92.38 256 ARG A O 1
ATOM 2018 N N . THR A 1 257 ? 1.969 -20.974 -11.081 1.00 90.19 257 THR A N 1
ATOM 2019 C CA . THR A 1 257 ? 2.341 -21.723 -12.292 1.00 90.19 257 THR A CA 1
ATOM 2020 C C . THR A 1 257 ? 3.607 -21.157 -12.933 1.00 90.19 257 THR A C 1
ATOM 2022 O O . THR A 1 257 ? 4.495 -21.917 -13.310 1.00 90.19 257 THR A O 1
ATOM 2025 N N . TYR A 1 258 ? 3.730 -19.830 -13.016 1.00 91.00 258 TYR A N 1
ATOM 2026 C CA . TYR A 1 258 ? 4.903 -19.176 -13.598 1.00 91.00 258 TYR A CA 1
ATOM 2027 C C . TYR A 1 258 ? 6.194 -19.418 -12.800 1.00 91.00 258 TYR A C 1
ATOM 2029 O O . TYR A 1 258 ? 7.255 -19.594 -13.407 1.00 91.00 258 TYR A O 1
ATOM 2037 N N . MET A 1 259 ? 6.114 -19.405 -11.464 1.00 90.88 259 MET A N 1
ATOM 2038 C CA . MET A 1 259 ? 7.260 -19.633 -10.577 1.00 90.88 259 MET A CA 1
ATOM 2039 C C . MET A 1 259 ? 7.676 -21.108 -10.564 1.00 90.88 259 MET A C 1
ATOM 2041 O O . MET A 1 259 ? 8.858 -21.402 -10.720 1.00 90.88 259 MET A O 1
ATOM 2045 N N . LEU A 1 260 ? 6.715 -22.037 -10.465 1.00 88.88 260 LEU A N 1
ATOM 2046 C CA . LEU A 1 260 ? 6.992 -23.479 -10.476 1.00 88.88 260 LEU A CA 1
ATOM 2047 C C . LEU A 1 260 ? 7.563 -23.963 -11.814 1.00 88.88 260 LEU A C 1
ATOM 2049 O O . LEU A 1 260 ? 8.386 -24.866 -11.829 1.00 88.88 260 LEU A O 1
ATOM 2053 N N . ALA A 1 261 ? 7.193 -23.340 -12.936 1.00 89.06 261 ALA A N 1
ATOM 2054 C CA . ALA A 1 261 ? 7.779 -23.655 -14.242 1.00 89.06 261 ALA A CA 1
ATOM 2055 C C . ALA A 1 261 ? 9.271 -23.273 -14.370 1.00 89.06 261 ALA A C 1
ATOM 2057 O O . ALA A 1 261 ? 9.893 -23.578 -15.386 1.00 89.06 261 ALA A O 1
ATOM 2058 N N . ARG A 1 262 ? 9.831 -22.561 -13.384 1.00 81.44 262 ARG A N 1
ATOM 2059 C CA . ARG A 1 262 ? 11.233 -22.110 -13.337 1.00 81.44 262 ARG A CA 1
ATOM 2060 C C . ARG A 1 262 ? 12.046 -22.760 -12.214 1.00 81.44 262 ARG A C 1
ATOM 2062 O O . ARG A 1 262 ? 13.194 -22.367 -12.025 1.00 81.44 262 ARG A O 1
ATOM 2069 N N . THR A 1 263 ? 11.443 -23.690 -11.473 1.00 63.59 263 THR A N 1
ATOM 2070 C CA . THR A 1 263 ? 12.110 -24.484 -10.428 1.00 63.59 263 THR A CA 1
ATOM 2071 C C . THR A 1 263 ? 12.554 -25.816 -11.013 1.00 63.59 263 THR A C 1
ATOM 2073 O O . THR A 1 263 ? 13.667 -26.260 -10.666 1.00 63.59 263 THR A O 1
#

Sequence (263 aa):
FIICCLLKVLICQMSEEELQLHFTYEEKTPGSYGSEYEDLMEELFCCLIQLIVEIPLLDITYSISLEAVTTLVVFLSCQLFHKEILRKSIIHKYLMHGRCLSYTSRLVKTLLYNFIRQERSPPPSSHVFQPESEGGGLLYGIASGVATGLWTVFTLGGVGSKRASQQEESSPLANQSLLLLLVLVNLTDAADTPNPYKQSVVSFKNTQDSTALSSPTPHAFQINFNSLYTTLCEQQNSDHATLLLYTLLHQNSNVRTYMLART

Organism: NCBI:txid1970185

InterPro domains:
  IPR019142 Dymeclin [PTHR12895] (1-263)

pLDDT: mean 75.43, std 19.14, range [29.73, 96.69]

Foldseek 3Di:
DVLLVVLLVDLQPDALVVVQVVQWDDDPDPPDDDDDTDRSVLVLLQVLLCLLQVDDDDLVSVVVNLVSLSSLVSLLCSCVNDVDDLLPRPNSCSCFPHPVLVCLLSLLVSLLVLLLVLDFRDDPPPDDDDDPDDDDPDPVVVVVCVVVVVVVCVVDPDDDDDDPPDPPTDSSSNVSSLVSLLSQLPRDQDPPGGRLSVVLLQAEAAPPPPPDPVDPPRNYDYDHLVSLLVSLVVCVVDPSSVSSVVSNCVRHPRSVVVVVVVD

Secondary structure (DSSP, 8-state):
-HHHHHHHHHHHHS-HHHHHHTT------TT--------HHHHHHHHHHHHHHHS---HHHHHHHHHHHHHHHHHHTHHHH--S-GGG-HHHHHHHHSGGGGGHHHHHHHHHHHHHHTPPPPPTTSSS----SSS--SSHHHHHHHHHHHHHHHH---TT----S------HHHHHHHHHHHHHHTSPPPSSS--HHHHHHHH-EETT--S--SS--TT--EE-HHHHHHHHHHTTT-HHHHHHHHHHHHH-HHHHHHHHTT-